Protein AF-A0A0F9BLK0-F1 (afdb_monomer_lite)

pLDDT: mean 83.19, std 16.99, range [35.56, 98.44]

Structure (mmCIF, N/CA/C/O backbone):
data_AF-A0A0F9BLK0-F1
#
_entry.id   AF-A0A0F9BLK0-F1
#
loop_
_atom_site.group_PDB
_atom_site.id
_atom_site.type_symbol
_atom_site.label_atom_id
_atom_site.label_alt_id
_atom_site.label_comp_id
_atom_site.label_asym_id
_atom_site.label_entity_id
_atom_site.label_seq_id
_atom_site.pdbx_PDB_ins_code
_atom_site.Cartn_x
_atom_site.Cartn_y
_atom_site.Cartn_z
_atom_site.occupancy
_atom_site.B_iso_or_equiv
_atom_site.auth_seq_id
_atom_site.auth_comp_id
_atom_site.auth_asym_id
_atom_site.auth_atom_id
_atom_site.pdbx_PDB_model_num
ATOM 1 N N . MET A 1 1 ? -1.596 -13.598 -4.065 1.00 55.34 1 MET A N 1
ATOM 2 C CA . MET A 1 1 ? -0.612 -12.991 -4.980 1.00 55.34 1 MET A CA 1
ATOM 3 C C . MET A 1 1 ? -0.616 -11.516 -4.685 1.00 55.34 1 MET A C 1
ATOM 5 O O . MET A 1 1 ? -1.694 -10.931 -4.681 1.00 55.34 1 MET A O 1
ATOM 9 N N . THR A 1 2 ? 0.545 -10.982 -4.338 1.00 74.50 2 THR A N 1
ATOM 10 C CA . THR A 1 2 ? 0.705 -9.577 -3.972 1.00 74.50 2 THR A CA 1
ATOM 11 C C . THR A 1 2 ? 1.126 -8.806 -5.216 1.00 74.50 2 THR A C 1
ATOM 13 O O . THR A 1 2 ? 1.831 -9.336 -6.077 1.00 74.50 2 THR A O 1
ATOM 16 N N . GLU A 1 3 ? 0.651 -7.573 -5.343 1.00 79.81 3 GLU A N 1
ATOM 17 C CA . GLU A 1 3 ? 0.999 -6.703 -6.461 1.00 79.81 3 GLU A CA 1
ATOM 18 C C . GLU A 1 3 ? 2.087 -5.717 -6.039 1.00 79.81 3 GLU A C 1
ATOM 20 O O . GLU A 1 3 ? 2.038 -5.152 -4.947 1.00 79.81 3 GLU A O 1
ATOM 25 N N . LEU A 1 4 ? 3.065 -5.505 -6.918 1.00 79.94 4 LEU A N 1
ATOM 26 C CA . LEU A 1 4 ? 4.102 -4.490 -6.774 1.00 79.94 4 LEU A CA 1
ATOM 27 C C . LEU A 1 4 ? 3.945 -3.460 -7.893 1.00 79.94 4 LEU A C 1
ATOM 29 O O . LEU A 1 4 ? 4.066 -3.792 -9.073 1.00 79.94 4 LEU A O 1
ATOM 33 N N . THR A 1 5 ? 3.717 -2.200 -7.529 1.00 84.81 5 THR A N 1
ATOM 34 C CA . THR A 1 5 ? 3.739 -1.096 -8.495 1.00 84.81 5 THR A CA 1
ATOM 35 C C . THR A 1 5 ? 5.172 -0.616 -8.673 1.00 84.81 5 THR A C 1
ATOM 37 O O . THR A 1 5 ? 5.773 -0.079 -7.747 1.00 84.81 5 THR A O 1
ATOM 40 N N . VAL A 1 6 ? 5.720 -0.789 -9.873 1.00 84.56 6 VAL A N 1
ATOM 41 C CA . VAL A 1 6 ? 7.022 -0.237 -10.249 1.00 84.56 6 VAL A CA 1
ATOM 42 C C . VAL A 1 6 ? 6.785 1.105 -10.916 1.00 84.56 6 VAL A C 1
ATOM 44 O O . VAL A 1 6 ? 6.159 1.167 -11.974 1.00 84.56 6 VAL A O 1
ATOM 47 N N . MET A 1 7 ? 7.266 2.171 -10.281 1.00 82.25 7 MET A N 1
ATOM 48 C CA . MET A 1 7 ? 7.037 3.549 -10.697 1.00 82.25 7 MET A CA 1
ATOM 49 C C . MET A 1 7 ? 8.360 4.255 -10.996 1.00 82.25 7 MET A C 1
ATOM 51 O O . MET A 1 7 ? 9.315 4.165 -10.226 1.00 82.25 7 MET A O 1
ATOM 55 N N . ALA A 1 8 ? 8.385 4.995 -12.098 1.00 81.69 8 ALA A N 1
ATOM 56 C CA . ALA A 1 8 ? 9.479 5.852 -12.516 1.00 81.69 8 ALA A CA 1
ATOM 57 C C . ALA A 1 8 ? 8.976 7.291 -12.618 1.00 81.69 8 ALA A C 1
ATOM 59 O O . ALA A 1 8 ? 8.023 7.565 -13.346 1.00 81.69 8 ALA A O 1
ATOM 60 N N . ARG A 1 9 ? 9.601 8.211 -11.883 1.00 80.81 9 ARG A N 1
ATOM 61 C CA . ARG A 1 9 ? 9.299 9.640 -11.979 1.00 80.81 9 ARG A CA 1
ATOM 62 C C . ARG A 1 9 ? 10.324 10.322 -12.867 1.00 80.81 9 ARG A C 1
ATOM 64 O O . ARG A 1 9 ? 11.524 10.189 -12.632 1.00 80.81 9 ARG A O 1
ATOM 71 N N . PHE A 1 10 ? 9.836 11.081 -13.836 1.00 77.25 10 PHE A N 1
ATOM 72 C CA . PHE A 1 10 ? 10.661 11.893 -14.715 1.00 77.25 10 PHE A CA 1
ATOM 73 C C . PHE A 1 10 ? 10.346 13.361 -14.464 1.00 77.25 10 PHE A C 1
ATOM 75 O O . PHE A 1 10 ? 9.196 13.742 -14.240 1.00 77.25 10 PHE A O 1
ATOM 82 N N . THR A 1 11 ? 11.382 14.188 -14.463 1.00 73.69 11 THR A N 1
ATOM 83 C CA . THR A 1 11 ? 11.246 15.636 -14.325 1.00 73.69 11 THR A CA 1
ATOM 84 C C . THR A 1 11 ? 11.946 16.309 -15.482 1.00 73.69 11 THR A C 1
ATOM 86 O O . THR A 1 11 ? 13.074 15.942 -15.819 1.00 73.69 11 THR A O 1
ATOM 89 N N . GLU A 1 12 ? 11.300 17.310 -16.057 1.00 69.81 12 GLU A N 1
ATOM 90 C CA . GLU A 1 12 ? 11.956 18.220 -16.972 1.00 69.81 12 GLU A CA 1
ATOM 91 C C . GLU A 1 12 ? 12.877 19.143 -16.183 1.00 69.81 12 GLU A C 1
ATOM 93 O O . GLU A 1 12 ? 12.643 19.501 -15.023 1.00 69.81 12 GLU A O 1
ATOM 98 N N . SER A 1 13 ? 13.935 19.575 -16.845 1.00 60.44 13 SER A N 1
ATOM 99 C CA . SER A 1 13 ? 14.661 20.747 -16.404 1.00 60.44 13 SER A CA 1
ATOM 100 C C . SER A 1 13 ? 14.515 21.798 -17.482 1.00 60.44 13 SER A C 1
ATOM 102 O O . SER A 1 13 ? 15.236 21.815 -18.480 1.00 60.44 13 SER A O 1
ATOM 104 N N . GLY A 1 14 ? 13.508 22.642 -17.310 1.00 51.16 14 GLY A N 1
ATOM 105 C CA . GLY A 1 14 ? 13.201 23.726 -18.225 1.00 51.16 14 GLY A CA 1
ATOM 106 C C . GLY A 1 14 ? 12.933 25.021 -17.467 1.00 51.16 14 GLY A C 1
ATOM 107 O O . GLY A 1 14 ? 12.234 25.007 -16.462 1.00 51.16 14 GLY A O 1
ATOM 108 N N . VAL A 1 15 ? 13.521 26.111 -17.983 1.00 48.31 15 VAL A N 1
ATOM 109 C CA . VAL A 1 15 ? 13.301 27.583 -17.883 1.00 48.31 15 VAL A CA 1
ATOM 110 C C . VAL A 1 15 ? 12.675 28.209 -16.616 1.00 48.31 15 VAL A C 1
ATOM 112 O O . VAL A 1 15 ? 13.072 29.315 -16.251 1.00 48.31 15 VAL A O 1
ATOM 115 N N . LEU A 1 16 ? 11.727 27.563 -15.939 1.00 42.56 16 LEU A N 1
ATOM 116 C CA . LEU A 1 16 ? 11.041 28.048 -14.733 1.00 42.56 16 LEU A CA 1
ATOM 117 C C . LEU A 1 16 ? 11.637 27.505 -13.418 1.00 42.56 16 LEU A C 1
ATOM 119 O O . LEU A 1 16 ? 11.360 28.067 -12.359 1.00 42.56 16 LEU A O 1
ATOM 123 N N . GLY A 1 17 ? 12.500 26.484 -13.477 1.00 48.94 17 GLY A N 1
ATOM 124 C CA . GLY A 1 17 ? 13.253 25.949 -12.335 1.00 48.94 17 GLY A CA 1
ATOM 125 C C . GLY A 1 17 ? 13.473 24.430 -12.428 1.00 48.94 17 GLY A C 1
ATOM 126 O O . GLY A 1 17 ? 12.791 23.761 -13.199 1.00 48.94 17 GLY A O 1
ATOM 127 N N . PRO A 1 18 ? 14.433 23.859 -11.681 1.00 56.50 18 PRO A N 1
ATOM 128 C CA . PRO A 1 18 ? 14.635 22.411 -11.644 1.00 56.50 18 PRO A CA 1
ATOM 129 C C . PRO A 1 18 ? 13.472 21.702 -10.925 1.00 56.50 18 PRO A C 1
ATOM 131 O O . PRO A 1 18 ? 13.134 22.080 -9.803 1.00 56.50 18 PRO A O 1
ATOM 134 N N . GLY A 1 19 ? 12.925 20.632 -11.522 1.00 63.25 19 GLY A N 1
ATOM 135 C CA . GLY A 1 19 ? 12.061 19.666 -10.822 1.00 63.25 19 GLY A CA 1
ATOM 136 C C . GLY A 1 19 ? 10.589 19.599 -11.243 1.00 63.25 19 GLY A C 1
ATOM 137 O O . GLY A 1 19 ? 9.812 18.933 -10.553 1.00 63.25 19 GLY A O 1
ATOM 138 N N . GLU A 1 20 ? 10.196 20.240 -12.345 1.00 75.00 20 GLU A N 1
ATOM 139 C CA . GLU A 1 20 ? 8.832 20.111 -12.872 1.00 75.00 20 GLU A CA 1
ATOM 140 C C . GLU A 1 20 ? 8.582 18.700 -13.436 1.00 75.00 20 GLU A C 1
ATOM 142 O O . GLU A 1 20 ? 9.484 18.122 -14.046 1.00 75.00 20 GLU A O 1
ATOM 147 N N . PRO A 1 21 ? 7.391 18.106 -13.239 1.00 79.06 21 PRO A N 1
ATOM 148 C CA . PRO A 1 21 ? 7.048 16.800 -13.801 1.00 79.06 21 PRO A CA 1
ATOM 149 C C . PRO A 1 21 ? 7.184 16.743 -15.330 1.00 79.06 21 PRO A C 1
ATOM 151 O O . PRO A 1 21 ? 6.622 17.586 -16.023 1.00 79.06 21 PRO A O 1
ATOM 154 N N . ALA A 1 22 ? 7.866 15.722 -15.857 1.00 79.50 22 ALA A N 1
ATOM 155 C CA . ALA A 1 22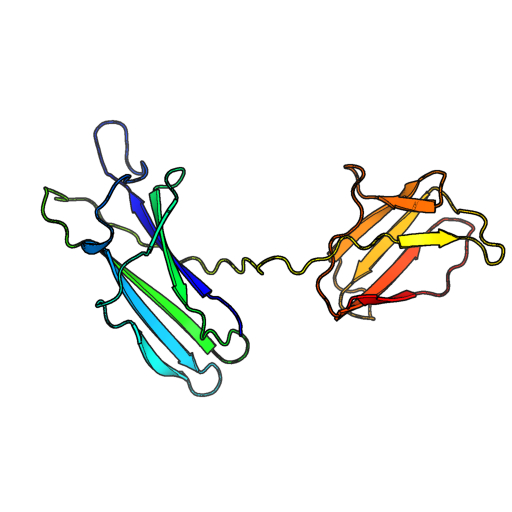 ? 7.888 15.439 -17.292 1.00 79.50 22 ALA A CA 1
ATOM 156 C C . ALA A 1 22 ? 6.630 14.651 -17.673 1.00 79.50 22 ALA A C 1
ATOM 158 O O . ALA A 1 22 ? 6.463 13.494 -17.266 1.00 79.50 22 ALA A O 1
ATOM 159 N N . LEU A 1 23 ? 5.733 15.287 -18.422 1.00 84.44 23 LEU A N 1
ATOM 160 C CA . LEU A 1 23 ? 4.416 14.741 -18.756 1.00 84.44 23 LEU A CA 1
ATOM 161 C C . LEU A 1 23 ? 4.342 14.308 -20.220 1.00 84.44 23 LEU A C 1
ATOM 163 O O . LEU A 1 23 ? 5.004 14.886 -21.079 1.00 84.44 23 LEU A O 1
ATOM 167 N N . GLY A 1 24 ? 3.494 13.325 -20.514 1.00 85.94 24 GLY A N 1
ATOM 168 C CA . GLY A 1 24 ? 3.225 12.884 -21.883 1.00 85.94 24 GLY A CA 1
ATOM 169 C C . GLY A 1 24 ? 4.400 12.200 -22.590 1.00 85.94 24 GLY A C 1
ATOM 170 O O . GLY A 1 24 ? 4.422 12.168 -23.821 1.00 85.94 24 GLY A O 1
ATOM 171 N N . LEU A 1 25 ? 5.362 11.647 -21.845 1.00 85.25 25 LEU A N 1
ATOM 172 C CA . LEU A 1 25 ? 6.420 10.814 -22.414 1.00 85.25 25 LEU A CA 1
ATOM 173 C C . LEU A 1 25 ? 5.806 9.561 -23.050 1.00 85.25 25 LEU A C 1
ATOM 175 O O . LEU A 1 25 ? 4.871 8.957 -22.513 1.00 85.25 25 LEU A O 1
ATOM 179 N N . ALA A 1 26 ? 6.347 9.138 -24.192 1.00 90.31 26 ALA A N 1
ATOM 180 C CA . ALA A 1 26 ? 5.906 7.903 -24.817 1.00 90.31 26 ALA A CA 1
ATOM 181 C C . ALA A 1 26 ? 6.259 6.714 -23.912 1.00 90.31 26 ALA A C 1
ATOM 183 O O . ALA A 1 26 ? 7.418 6.500 -23.570 1.00 90.31 26 ALA A O 1
ATOM 184 N N . LEU A 1 27 ? 5.257 5.909 -23.541 1.00 92.06 27 LEU A N 1
ATOM 185 C CA . LEU A 1 27 ? 5.475 4.769 -22.644 1.00 92.06 27 LEU A CA 1
ATOM 186 C C . LEU A 1 27 ? 6.506 3.786 -23.214 1.00 92.06 27 LEU A C 1
ATOM 188 O O . LEU A 1 27 ? 7.323 3.264 -22.468 1.00 92.06 27 LEU A O 1
ATOM 192 N N . ALA A 1 28 ? 6.486 3.573 -24.534 1.00 92.44 28 ALA A N 1
ATOM 193 C CA . ALA A 1 28 ? 7.409 2.684 -25.243 1.00 92.44 28 ALA A CA 1
ATOM 194 C C . ALA A 1 28 ? 8.874 3.150 -25.211 1.00 92.44 28 ALA A C 1
ATOM 196 O O . ALA A 1 28 ? 9.760 2.350 -25.484 1.00 92.44 28 ALA A O 1
ATOM 197 N N . ASP A 1 29 ? 9.114 4.414 -24.866 1.00 89.62 29 ASP A N 1
ATOM 198 C CA . ASP A 1 29 ? 10.452 4.981 -24.733 1.00 89.62 29 ASP A CA 1
ATOM 199 C C . ASP A 1 29 ? 10.974 4.877 -23.292 1.00 89.62 29 ASP A C 1
ATOM 201 O O . ASP A 1 29 ? 12.081 5.326 -23.008 1.00 89.62 29 ASP A O 1
ATOM 205 N N . ILE A 1 30 ? 10.187 4.329 -22.359 1.00 87.12 30 ILE A N 1
ATOM 206 C CA . ILE A 1 30 ? 10.594 4.108 -20.971 1.00 87.12 30 ILE A CA 1
ATOM 207 C C . ILE A 1 30 ? 10.831 2.616 -20.761 1.00 87.12 30 ILE A C 1
ATOM 209 O O . ILE A 1 30 ? 9.882 1.834 -20.728 1.00 87.12 30 ILE A O 1
ATOM 213 N N . ASP A 1 31 ? 12.077 2.237 -20.531 1.00 89.50 31 ASP A N 1
ATOM 214 C CA . ASP A 1 31 ? 12.477 0.877 -20.192 1.00 89.50 31 ASP A CA 1
ATOM 215 C C . ASP A 1 31 ? 12.507 0.697 -18.672 1.00 89.50 31 ASP A C 1
ATOM 217 O O . ASP A 1 31 ? 12.997 1.559 -17.935 1.00 89.50 31 ASP A O 1
ATOM 221 N N . LEU A 1 32 ? 11.990 -0.433 -18.191 1.00 87.94 32 LEU A N 1
ATOM 222 C CA . LEU A 1 32 ? 11.936 -0.806 -16.780 1.00 87.94 32 LEU A CA 1
ATOM 223 C C . LEU A 1 32 ? 12.740 -2.085 -16.525 1.00 87.94 32 LEU A C 1
ATOM 225 O O . LEU A 1 32 ? 12.561 -3.107 -17.195 1.00 87.94 32 LEU A O 1
ATOM 229 N N . TRP A 1 33 ? 13.553 -2.053 -15.473 1.00 89.44 33 TRP A N 1
ATOM 230 C CA . TRP A 1 33 ? 14.210 -3.221 -14.895 1.00 89.44 33 TRP A CA 1
ATOM 231 C C . TRP A 1 33 ? 13.617 -3.524 -13.530 1.00 89.44 33 TRP A C 1
ATOM 233 O O . TRP A 1 33 ? 13.234 -2.621 -12.784 1.00 89.44 33 TRP A O 1
ATOM 243 N N . LEU A 1 34 ? 13.580 -4.807 -13.196 1.00 90.38 34 LEU A N 1
ATOM 244 C CA . LEU A 1 34 ? 13.138 -5.299 -11.902 1.00 90.38 34 LEU A CA 1
ATOM 245 C C . LEU A 1 34 ? 13.955 -6.540 -11.564 1.00 90.38 34 LEU A C 1
ATOM 247 O O . LEU A 1 34 ? 13.925 -7.523 -12.302 1.00 90.38 34 LEU A O 1
ATOM 251 N N . THR A 1 35 ? 14.646 -6.502 -10.436 1.00 90.31 35 THR A N 1
ATOM 252 C CA . THR A 1 35 ? 15.387 -7.625 -9.868 1.00 90.31 35 THR A CA 1
ATOM 253 C C . THR A 1 35 ? 14.775 -7.960 -8.521 1.00 90.31 35 THR A C 1
ATOM 255 O O . THR A 1 35 ? 14.573 -7.076 -7.688 1.00 90.31 35 THR A O 1
ATOM 258 N N . GLN A 1 36 ? 14.491 -9.238 -8.302 1.00 92.69 36 GLN A N 1
ATOM 259 C CA . GLN A 1 36 ? 14.188 -9.746 -6.970 1.00 92.69 36 GLN A CA 1
ATOM 260 C C . GLN A 1 36 ? 15.468 -10.272 -6.324 1.00 92.69 36 GLN A C 1
ATOM 262 O O . GLN A 1 36 ? 16.283 -10.913 -6.988 1.00 92.69 36 GLN A O 1
ATOM 267 N N . GLN A 1 37 ? 15.629 -10.019 -5.033 1.00 90.94 37 GLN A N 1
ATOM 268 C CA . GLN A 1 37 ? 16.729 -10.511 -4.219 1.00 90.94 37 GLN A CA 1
ATOM 269 C C . GLN A 1 37 ? 16.163 -11.254 -3.011 1.00 90.94 37 GLN A C 1
ATOM 271 O O . GLN A 1 37 ? 15.393 -10.694 -2.230 1.00 90.94 37 GLN A O 1
ATOM 276 N N . ASP A 1 38 ? 16.535 -12.519 -2.867 1.00 90.75 38 ASP A N 1
ATOM 277 C CA . ASP A 1 38 ? 16.133 -13.370 -1.749 1.00 90.75 38 ASP A CA 1
ATOM 278 C C . ASP A 1 38 ? 16.715 -12.832 -0.435 1.00 90.75 38 ASP A C 1
ATOM 280 O O . ASP A 1 38 ? 17.929 -12.641 -0.322 1.00 90.75 38 ASP A O 1
ATOM 284 N N . ARG A 1 39 ? 15.875 -12.586 0.577 1.00 85.75 39 ARG A N 1
ATOM 285 C CA . ARG A 1 39 ? 16.329 -11.989 1.848 1.00 85.75 39 ARG A CA 1
ATOM 286 C C . ARG A 1 39 ? 17.226 -12.912 2.666 1.00 85.75 39 ARG A C 1
ATOM 288 O O . ARG A 1 39 ? 18.009 -12.429 3.480 1.00 85.75 39 ARG A O 1
ATOM 295 N N . SER A 1 40 ? 17.097 -14.224 2.484 1.00 88.31 40 SER A N 1
ATOM 296 C CA . SER A 1 40 ? 17.824 -15.219 3.274 1.00 88.31 40 SER A CA 1
ATOM 297 C C . SER A 1 40 ? 19.198 -15.536 2.683 1.00 88.31 40 SER A C 1
ATOM 299 O O . SER A 1 40 ? 20.180 -15.670 3.411 1.00 88.31 40 SER A O 1
ATOM 301 N N . SER A 1 41 ? 19.272 -15.632 1.358 1.00 92.69 41 SER A N 1
ATOM 302 C CA . SER A 1 41 ? 20.452 -16.082 0.620 1.00 92.69 41 SER A CA 1
ATOM 303 C C . SER A 1 41 ? 21.162 -14.961 -0.134 1.00 92.69 41 SER A C 1
ATOM 305 O O . SER A 1 41 ? 22.318 -15.131 -0.517 1.00 92.69 41 SER A O 1
ATOM 307 N N . GLY A 1 42 ? 20.493 -13.827 -0.362 1.00 89.25 42 GLY A N 1
ATOM 308 C CA . GLY A 1 42 ? 20.982 -12.745 -1.214 1.00 89.25 42 GLY A CA 1
ATOM 309 C C . GLY A 1 42 ? 20.981 -13.091 -2.706 1.00 89.25 42 GLY A C 1
ATOM 310 O O . GLY A 1 42 ? 21.527 -12.327 -3.496 1.00 89.25 42 GLY A O 1
ATOM 311 N N . ALA A 1 43 ? 20.414 -14.235 -3.104 1.00 93.44 43 ALA A N 1
ATOM 312 C CA . ALA A 1 43 ? 20.362 -14.651 -4.500 1.00 93.44 43 ALA A CA 1
ATOM 313 C C . ALA A 1 43 ? 19.472 -13.709 -5.322 1.00 93.44 43 ALA A C 1
ATOM 315 O O . ALA A 1 43 ? 18.372 -13.358 -4.897 1.00 93.44 43 ALA A O 1
ATOM 316 N N . GLU A 1 44 ? 19.937 -13.335 -6.512 1.00 94.94 44 GLU A N 1
ATOM 317 C CA . GLU A 1 44 ? 19.252 -12.383 -7.385 1.00 94.94 44 GLU A CA 1
ATOM 318 C C . GLU A 1 44 ? 18.631 -13.080 -8.596 1.00 94.94 44 GLU A C 1
ATOM 320 O O . GLU A 1 44 ? 19.237 -13.961 -9.212 1.00 94.94 44 GLU A O 1
ATOM 325 N N . VAL A 1 45 ? 17.422 -12.656 -8.962 1.00 96.25 45 VAL A N 1
ATOM 326 C CA . VAL A 1 45 ? 16.734 -13.083 -10.183 1.00 96.25 45 VAL A CA 1
ATOM 327 C C . VAL A 1 45 ? 16.220 -11.851 -10.916 1.00 96.25 45 VAL A C 1
ATOM 329 O O . VAL A 1 45 ? 15.505 -11.022 -10.352 1.00 96.25 45 VAL A O 1
ATOM 332 N N . ILE A 1 46 ? 16.574 -11.745 -12.195 1.00 94.62 46 ILE A N 1
ATOM 333 C CA . ILE A 1 46 ? 16.085 -10.690 -13.082 1.00 94.62 46 ILE A CA 1
ATOM 334 C C . ILE A 1 46 ? 14.651 -11.037 -13.484 1.00 94.62 46 ILE A C 1
ATOM 336 O O . ILE A 1 46 ? 14.407 -12.072 -14.102 1.00 94.62 46 ILE A O 1
ATOM 340 N N . ILE A 1 47 ? 13.713 -10.165 -13.124 1.00 95.31 47 ILE A N 1
ATOM 341 C CA . ILE A 1 47 ? 12.302 -10.255 -13.504 1.00 95.31 47 ILE A CA 1
ATOM 342 C C . ILE A 1 47 ? 12.064 -9.470 -14.791 1.00 95.31 47 ILE A C 1
ATOM 344 O O . ILE A 1 47 ? 11.482 -10.007 -15.732 1.00 95.31 47 ILE A O 1
ATOM 348 N N . TRP A 1 48 ? 12.541 -8.224 -14.850 1.00 94.25 48 TRP A N 1
ATOM 349 C CA . TRP A 1 48 ? 12.509 -7.387 -16.051 1.00 94.25 48 TRP A CA 1
ATOM 350 C C . TRP A 1 48 ? 13.914 -6.903 -16.399 1.00 94.25 48 TRP A C 1
ATOM 352 O O . TRP A 1 48 ? 14.662 -6.463 -15.526 1.00 94.25 48 TRP A O 1
ATOM 362 N N . ASP A 1 49 ? 14.248 -6.971 -17.683 1.00 91.56 49 ASP A N 1
ATOM 363 C CA . ASP A 1 49 ? 15.585 -6.749 -18.239 1.00 91.56 49 ASP A CA 1
ATOM 364 C C . ASP A 1 49 ? 15.677 -5.489 -19.117 1.00 91.56 49 ASP A C 1
ATOM 366 O O . ASP A 1 49 ? 16.622 -5.345 -19.893 1.00 91.56 49 ASP A O 1
ATOM 370 N N . GLY A 1 50 ? 14.718 -4.568 -18.980 1.00 85.69 50 GLY A N 1
ATOM 371 C CA . GLY A 1 50 ? 14.616 -3.362 -19.802 1.00 85.69 50 GLY A CA 1
ATOM 372 C C . GLY A 1 50 ? 13.670 -3.511 -20.988 1.00 85.69 50 GLY A C 1
ATOM 373 O O . GLY A 1 50 ? 13.319 -2.521 -21.600 1.00 85.69 50 GLY A O 1
ATOM 374 N N . THR A 1 51 ? 13.170 -4.712 -21.287 1.00 90.50 51 THR A N 1
ATOM 375 C CA . THR A 1 51 ? 12.167 -4.896 -22.356 1.00 90.50 51 THR A CA 1
ATOM 376 C C . THR A 1 51 ? 10.752 -4.467 -21.955 1.00 90.50 51 THR A C 1
ATOM 378 O O . THR A 1 51 ? 9.839 -4.446 -22.781 1.00 90.50 51 THR A O 1
ATOM 381 N N . GLN A 1 52 ? 10.552 -4.139 -20.677 1.00 94.31 52 GLN A N 1
ATOM 382 C CA . GLN A 1 52 ? 9.247 -3.826 -20.113 1.00 94.31 52 GLN A CA 1
ATOM 383 C C . GLN A 1 52 ? 9.031 -2.326 -20.056 1.00 94.31 52 GLN A C 1
ATOM 385 O O . GLN A 1 52 ? 9.807 -1.611 -19.441 1.00 94.31 52 GLN A O 1
ATOM 390 N N . ASN A 1 53 ? 7.900 -1.884 -20.594 1.00 93.62 53 ASN A N 1
ATOM 391 C CA . ASN A 1 53 ? 7.498 -0.485 -20.552 1.00 93.62 53 ASN A CA 1
ATOM 392 C C . ASN A 1 53 ? 6.378 -0.230 -19.527 1.00 93.62 53 ASN A C 1
ATOM 394 O O . ASN A 1 53 ? 5.616 -1.163 -19.223 1.00 93.62 53 ASN A O 1
ATOM 398 N N . PRO A 1 54 ? 6.236 1.005 -19.008 1.00 92.81 54 PRO A N 1
ATOM 399 C CA . PRO A 1 54 ? 5.057 1.440 -18.272 1.00 92.81 54 PRO A CA 1
ATOM 400 C C . PRO A 1 54 ? 3.758 1.179 -19.035 1.00 92.81 54 PRO A C 1
ATOM 402 O O . PRO A 1 54 ? 3.714 1.185 -20.263 1.00 92.81 54 PRO A O 1
ATOM 405 N N . THR A 1 55 ? 2.672 0.991 -18.293 1.00 96.19 55 THR A N 1
ATOM 406 C CA . THR A 1 55 ? 1.322 0.827 -18.852 1.00 96.19 55 THR A CA 1
ATOM 407 C C . THR A 1 55 ? 0.462 2.074 -18.689 1.00 96.19 55 THR A C 1
ATOM 409 O O . THR A 1 55 ? -0.589 2.170 -19.318 1.00 96.19 55 THR A O 1
ATOM 412 N N . ALA A 1 56 ? 0.878 3.011 -17.834 1.00 93.44 56 ALA A N 1
ATOM 413 C CA . ALA A 1 56 ? 0.142 4.234 -17.551 1.00 93.44 56 ALA A CA 1
ATOM 414 C C . ALA A 1 56 ? 1.060 5.361 -17.057 1.00 93.44 56 ALA A C 1
ATOM 416 O O . ALA A 1 56 ? 2.148 5.114 -16.530 1.00 93.44 56 ALA A O 1
ATOM 417 N N . GLU A 1 57 ? 0.558 6.588 -17.193 1.00 90.44 57 GLU A N 1
ATOM 418 C CA . GLU A 1 57 ? 1.109 7.816 -16.625 1.00 90.44 57 GLU A CA 1
ATOM 419 C C . GLU A 1 57 ? 0.185 8.331 -15.508 1.00 90.44 57 GLU A C 1
ATOM 421 O O . GLU A 1 57 ? -1.041 8.346 -15.637 1.00 90.44 57 GLU A O 1
ATOM 426 N N . LEU A 1 58 ? 0.789 8.789 -14.418 1.00 87.06 58 LEU A N 1
ATOM 427 C CA . LEU A 1 58 ? 0.184 9.536 -13.330 1.00 87.06 58 LEU A CA 1
ATOM 428 C C . LEU A 1 58 ? 0.606 11.011 -13.468 1.00 87.06 58 LEU A C 1
ATOM 430 O O . LEU A 1 58 ? 1.635 11.465 -12.956 1.00 87.06 58 LEU A O 1
ATOM 434 N N . SER A 1 59 ? -0.206 11.750 -14.218 1.00 81.25 59 SER A N 1
ATOM 435 C CA . SER A 1 59 ? 0.137 13.065 -14.770 1.00 81.25 59 SER A CA 1
ATOM 436 C C . SER A 1 59 ? 0.236 14.203 -13.749 1.00 81.25 59 SER A C 1
ATOM 438 O O . SER A 1 59 ? 0.832 15.233 -14.037 1.00 81.25 59 SER A O 1
ATOM 440 N N . ASN A 1 60 ? -0.294 14.053 -12.532 1.00 79.31 60 ASN A N 1
ATOM 441 C CA . ASN A 1 60 ? -0.146 15.072 -11.482 1.00 79.31 60 ASN A CA 1
ATOM 442 C C . ASN A 1 60 ? 1.266 15.109 -10.869 1.00 79.31 60 ASN A C 1
ATOM 444 O O . ASN A 1 60 ? 1.604 16.079 -10.193 1.00 79.31 60 ASN A O 1
ATOM 448 N N . VAL A 1 61 ? 2.073 14.061 -11.067 1.00 76.44 61 VAL A N 1
ATOM 449 C CA . VAL A 1 61 ? 3.428 13.946 -10.497 1.00 76.44 61 VAL A CA 1
ATOM 450 C C . VAL A 1 61 ? 4.502 13.573 -11.525 1.00 76.44 61 VAL A C 1
ATOM 452 O O . VAL A 1 61 ? 5.680 13.526 -11.159 1.00 76.44 61 VAL A O 1
ATOM 455 N N . GLY A 1 62 ? 4.127 13.341 -12.791 1.00 79.25 62 GLY A N 1
ATOM 456 C CA . GLY A 1 62 ? 5.045 12.926 -13.866 1.00 79.25 62 GLY A CA 1
ATOM 457 C C . GLY A 1 62 ? 5.645 11.555 -13.607 1.00 79.25 62 GLY A C 1
ATOM 458 O O . GLY A 1 62 ? 6.847 11.342 -13.775 1.00 79.25 62 GLY A O 1
ATOM 459 N N . ALA A 1 63 ? 4.811 10.649 -13.103 1.00 85.00 63 ALA A N 1
ATOM 460 C CA . ALA A 1 63 ? 5.206 9.286 -12.810 1.00 85.00 63 ALA A CA 1
ATOM 461 C C . ALA A 1 63 ? 4.607 8.317 -13.823 1.00 85.00 63 ALA A C 1
ATOM 463 O O . ALA A 1 63 ? 3.473 8.474 -14.251 1.00 85.00 63 ALA A O 1
ATOM 464 N N . TYR A 1 64 ? 5.356 7.285 -14.168 1.00 88.00 64 TYR A N 1
ATOM 465 C CA . TYR A 1 64 ? 4.981 6.267 -15.136 1.00 88.00 64 TYR A CA 1
ATOM 466 C C . TYR A 1 64 ? 5.162 4.923 -14.466 1.00 88.00 64 TYR A C 1
ATOM 468 O O . TYR A 1 64 ? 6.170 4.707 -13.791 1.00 88.00 64 TYR A O 1
ATOM 476 N N . PHE A 1 65 ? 4.184 4.033 -14.589 1.00 87.81 65 PHE A N 1
ATOM 477 C CA . PHE A 1 65 ? 4.200 2.812 -13.796 1.00 87.81 65 PHE A CA 1
ATOM 478 C C . PHE A 1 65 ? 3.711 1.575 -14.537 1.00 87.81 65 PHE A C 1
ATOM 480 O O . PHE A 1 65 ? 2.970 1.645 -15.522 1.00 87.81 65 PHE A O 1
ATOM 487 N N . ARG A 1 66 ? 4.135 0.425 -14.013 1.00 91.69 66 ARG A N 1
ATOM 488 C CA . ARG A 1 66 ? 3.682 -0.914 -14.389 1.00 91.69 66 ARG A CA 1
ATOM 489 C C . ARG A 1 66 ? 3.478 -1.753 -13.131 1.00 91.69 66 ARG A C 1
ATOM 491 O O . ARG A 1 66 ? 4.269 -1.669 -12.195 1.00 91.69 66 ARG A O 1
ATOM 498 N N . ILE A 1 67 ? 2.447 -2.591 -13.134 1.00 88.62 67 ILE A N 1
ATOM 499 C CA . ILE A 1 67 ? 2.170 -3.527 -12.040 1.00 88.62 67 ILE A CA 1
ATOM 500 C C . ILE A 1 67 ? 2.853 -4.873 -12.321 1.00 88.62 67 ILE A C 1
ATOM 502 O O . ILE A 1 67 ? 2.703 -5.446 -13.404 1.00 88.62 67 ILE A O 1
ATOM 506 N N . TYR A 1 68 ? 3.586 -5.386 -11.334 1.00 87.62 68 TYR A N 1
ATOM 507 C CA . TYR A 1 68 ? 4.088 -6.754 -11.275 1.00 87.62 68 TYR A CA 1
ATOM 508 C C . TYR A 1 68 ? 3.203 -7.588 -10.338 1.00 87.62 68 TYR A C 1
ATOM 510 O O . TYR A 1 68 ? 3.134 -7.321 -9.142 1.00 87.62 68 TYR A O 1
ATOM 518 N N . THR A 1 69 ? 2.522 -8.602 -10.873 1.00 88.38 69 THR A N 1
ATOM 519 C CA . THR A 1 69 ? 1.529 -9.413 -10.136 1.00 88.38 69 THR A CA 1
ATOM 520 C C . THR A 1 69 ? 2.109 -10.663 -9.464 1.00 88.38 69 THR A C 1
ATOM 522 O O . THR A 1 69 ? 1.388 -11.393 -8.787 1.00 88.38 69 THR A O 1
ATOM 525 N N . GLY A 1 70 ? 3.402 -10.933 -9.662 1.00 86.50 70 GLY A N 1
ATOM 526 C CA . GLY A 1 70 ? 4.110 -12.086 -9.097 1.00 86.50 70 GLY A CA 1
ATOM 527 C C . GLY A 1 70 ? 4.948 -11.741 -7.869 1.00 86.50 70 GLY A C 1
ATOM 528 O O . GLY A 1 70 ? 5.951 -12.411 -7.631 1.00 86.50 70 GLY A O 1
ATOM 529 N N . ALA A 1 71 ? 4.620 -10.660 -7.157 1.00 83.56 71 ALA A N 1
ATOM 530 C CA . ALA A 1 71 ? 5.437 -10.198 -6.047 1.00 83.56 71 ALA A CA 1
ATOM 531 C C . ALA A 1 71 ? 5.230 -11.067 -4.800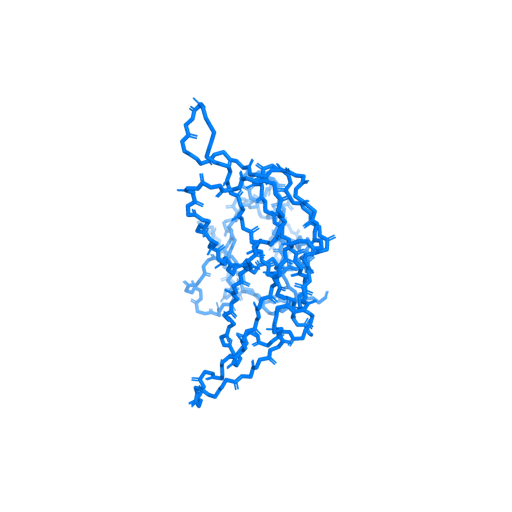 1.00 83.56 71 ALA A C 1
ATOM 533 O O . ALA A 1 71 ? 4.097 -11.368 -4.412 1.00 83.56 71 ALA A O 1
ATOM 534 N N . ASP A 1 72 ? 6.342 -11.406 -4.158 1.00 86.88 72 ASP A N 1
ATOM 535 C CA . ASP A 1 72 ? 6.410 -12.017 -2.837 1.00 86.88 72 ASP A CA 1
ATOM 536 C C . ASP A 1 72 ? 7.198 -11.079 -1.917 1.00 86.88 72 ASP A C 1
ATOM 538 O O . ASP A 1 72 ? 8.428 -11.018 -1.925 1.00 86.88 72 ASP A O 1
ATOM 542 N N . LEU A 1 73 ? 6.451 -10.269 -1.169 1.00 79.38 73 LEU A N 1
ATOM 543 C CA . LEU A 1 73 ? 7.009 -9.230 -0.304 1.00 79.38 73 LEU A CA 1
ATOM 544 C C . LEU A 1 73 ? 7.446 -9.770 1.065 1.00 79.38 73 LE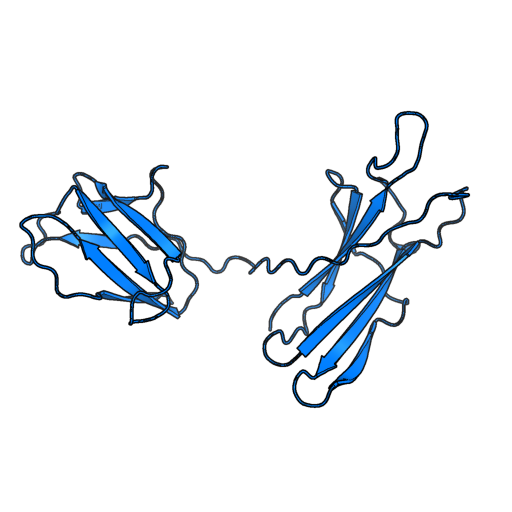U A C 1
ATOM 546 O O . LEU A 1 73 ? 8.039 -9.016 1.846 1.00 79.38 73 LEU A O 1
ATOM 550 N N . ASP A 1 74 ? 7.171 -11.040 1.360 1.00 83.50 74 ASP A N 1
ATOM 551 C CA . ASP A 1 74 ? 7.549 -11.681 2.617 1.00 83.50 74 ASP A CA 1
ATOM 552 C C . ASP A 1 74 ? 8.994 -12.191 2.530 1.00 83.50 74 ASP A C 1
ATOM 554 O O . ASP A 1 74 ? 9.800 -11.930 3.432 1.00 83.50 74 ASP A O 1
ATOM 558 N N . ASP A 1 75 ? 9.363 -12.776 1.389 1.00 85.12 75 ASP A N 1
ATOM 559 C CA . ASP A 1 75 ? 10.662 -13.434 1.215 1.00 85.12 75 ASP A CA 1
ATOM 560 C C . ASP A 1 75 ? 11.681 -12.623 0.395 1.00 85.12 75 ASP A C 1
ATOM 562 O O . ASP A 1 75 ? 12.894 -12.829 0.536 1.00 85.12 75 ASP A O 1
ATOM 566 N N . TYR A 1 76 ? 11.235 -11.647 -0.408 1.00 84.56 76 TYR A N 1
ATOM 567 C CA . TYR A 1 76 ? 12.109 -10.934 -1.348 1.00 84.56 76 TYR A CA 1
ATOM 568 C C . TYR A 1 76 ? 12.178 -9.419 -1.131 1.00 84.56 76 TYR A C 1
ATOM 570 O O . TYR A 1 76 ? 11.230 -8.740 -0.727 1.00 84.56 76 TYR A O 1
ATOM 578 N N . ASN A 1 77 ? 13.348 -8.867 -1.447 1.00 84.69 77 ASN A N 1
ATOM 579 C CA . ASN A 1 77 ? 13.530 -7.450 -1.734 1.00 84.69 77 ASN A CA 1
ATOM 580 C C . ASN A 1 77 ? 13.411 -7.235 -3.244 1.00 84.69 77 ASN A C 1
ATOM 582 O O . ASN A 1 77 ? 13.950 -8.020 -4.022 1.00 84.69 77 ASN A O 1
ATOM 586 N N . TYR A 1 78 ? 12.753 -6.156 -3.658 1.00 84.50 78 TYR A N 1
ATOM 587 C CA . TYR A 1 78 ? 12.635 -5.790 -5.068 1.00 84.50 78 TYR A CA 1
ATOM 588 C C . TYR A 1 78 ? 13.400 -4.504 -5.348 1.00 84.50 78 TYR A C 1
ATOM 590 O O . TYR A 1 78 ? 13.241 -3.505 -4.648 1.00 84.50 78 TYR A O 1
ATOM 598 N N . ILE A 1 79 ? 14.225 -4.543 -6.387 1.00 82.50 79 ILE A N 1
ATOM 599 C CA . ILE A 1 79 ? 15.044 -3.430 -6.852 1.00 82.50 79 ILE A CA 1
ATOM 600 C C . ILE A 1 79 ? 14.606 -3.145 -8.277 1.00 82.50 79 ILE A C 1
ATOM 602 O O . ILE A 1 79 ? 14.725 -4.012 -9.140 1.00 82.50 79 ILE A O 1
ATOM 606 N N . ALA A 1 80 ? 14.101 -1.944 -8.529 1.00 84.31 80 ALA A N 1
ATOM 607 C CA . ALA A 1 80 ? 13.768 -1.520 -9.878 1.00 84.31 80 ALA A CA 1
ATOM 608 C C . ALA A 1 80 ? 14.571 -0.295 -10.286 1.00 84.31 80 ALA A C 1
ATOM 610 O O . ALA A 1 80 ? 15.008 0.507 -9.457 1.00 84.31 80 ALA A O 1
ATOM 611 N N . THR A 1 81 ? 14.743 -0.161 -11.591 1.00 82.19 81 THR A N 1
ATOM 612 C CA . THR A 1 81 ? 15.295 1.025 -12.230 1.00 82.19 81 THR A CA 1
ATOM 613 C C . THR A 1 81 ? 14.510 1.298 -13.500 1.00 82.19 81 THR A C 1
ATOM 615 O O . THR A 1 81 ? 13.809 0.430 -14.024 1.00 82.19 81 THR A O 1
ATOM 618 N N . ALA A 1 82 ? 14.611 2.527 -13.984 1.00 85.19 82 ALA A N 1
ATOM 619 C CA . ALA A 1 82 ? 14.001 2.925 -15.233 1.00 85.19 82 ALA A CA 1
ATOM 620 C C . ALA A 1 82 ? 14.973 3.773 -16.041 1.00 85.19 82 ALA A C 1
ATOM 622 O O . ALA A 1 82 ? 15.831 4.461 -15.479 1.00 85.19 82 ALA A O 1
ATOM 623 N N . ARG A 1 83 ? 14.808 3.738 -17.356 1.00 83.88 83 ARG A N 1
ATOM 624 C CA . ARG A 1 83 ? 15.561 4.534 -18.318 1.00 83.88 83 ARG A CA 1
ATOM 625 C C . ARG A 1 83 ? 14.587 5.076 -19.346 1.00 83.88 83 ARG A C 1
ATOM 627 O O . ARG A 1 83 ? 13.651 4.386 -19.715 1.00 83.88 83 ARG A O 1
ATOM 634 N N . TYR A 1 84 ? 14.820 6.299 -19.793 1.00 83.81 84 TYR A N 1
ATOM 635 C CA . TYR A 1 84 ? 14.097 6.867 -20.919 1.00 83.81 84 TYR A CA 1
ATOM 636 C C . TYR A 1 84 ? 15.033 6.976 -22.125 1.00 83.81 84 TYR A C 1
ATOM 638 O O . TYR A 1 84 ? 16.125 7.531 -21.990 1.00 83.81 84 TYR A O 1
ATOM 646 N N . ASP A 1 85 ? 14.602 6.449 -23.270 1.00 79.06 85 ASP A N 1
ATOM 647 C CA . ASP A 1 85 ? 15.361 6.335 -24.523 1.00 79.06 85 ASP A CA 1
ATOM 648 C C . ASP A 1 85 ? 14.756 7.126 -25.698 1.00 79.06 85 ASP A C 1
ATOM 650 O O . ASP A 1 85 ? 15.302 7.115 -26.804 1.00 79.06 85 ASP A O 1
ATOM 654 N N . GLY A 1 86 ? 13.676 7.876 -25.461 1.00 74.69 86 GLY A N 1
ATOM 655 C CA . GLY A 1 86 ? 13.047 8.730 -26.467 1.00 74.69 86 GLY A CA 1
ATOM 656 C C . GLY A 1 86 ? 13.966 9.883 -26.880 1.00 74.69 86 GLY A C 1
ATOM 657 O O . GLY A 1 86 ? 14.324 10.746 -26.073 1.00 74.69 86 GLY A O 1
ATOM 658 N N . ILE A 1 87 ? 14.380 9.910 -28.149 1.00 64.19 87 ILE A N 1
ATOM 659 C CA . ILE A 1 87 ? 15.253 10.960 -28.692 1.00 64.19 87 ILE A CA 1
ATOM 660 C C . ILE A 1 87 ? 14.410 12.176 -29.077 1.00 64.19 87 ILE A C 1
ATOM 662 O O . ILE A 1 87 ? 13.995 12.272 -30.222 1.00 64.19 87 ILE A O 1
ATOM 666 N N . GLU A 1 88 ? 14.258 13.141 -28.170 1.00 51.97 88 GLU A N 1
ATOM 667 C CA . GLU A 1 88 ? 14.101 14.568 -28.500 1.00 51.97 88 GLU A CA 1
ATOM 668 C C . GLU A 1 88 ? 14.737 15.406 -27.371 1.00 51.97 88 GLU A C 1
ATOM 670 O O . GLU A 1 88 ? 14.089 15.798 -26.415 1.00 51.97 88 GLU A O 1
ATOM 675 N N . THR A 1 89 ? 16.052 15.647 -27.451 1.00 52.66 89 THR A N 1
ATOM 676 C CA . THR A 1 89 ? 16.809 16.612 -26.613 1.00 52.66 89 THR A CA 1
ATOM 677 C C . THR A 1 89 ? 16.502 16.614 -25.099 1.00 52.66 89 THR A C 1
ATOM 679 O O . THR A 1 89 ? 15.979 17.575 -24.548 1.00 52.66 89 THR A O 1
ATOM 682 N N . LEU A 1 90 ? 16.962 15.580 -24.389 1.00 48.66 90 LEU A N 1
ATOM 683 C CA . LEU A 1 90 ? 17.096 15.554 -22.917 1.00 48.66 90 LEU A CA 1
ATOM 684 C C . LEU A 1 90 ? 18.511 15.947 -22.453 1.00 48.66 90 LEU A C 1
ATOM 686 O O . LEU A 1 90 ? 19.050 15.417 -21.481 1.00 48.66 90 LEU A O 1
ATOM 690 N N . ASP A 1 91 ? 19.175 16.836 -23.189 1.00 46.00 91 ASP A N 1
ATOM 691 C CA . ASP A 1 91 ? 20.593 17.118 -22.973 1.00 46.00 91 ASP A CA 1
ATOM 692 C C . ASP A 1 91 ? 20.787 18.067 -21.776 1.00 46.00 91 ASP A C 1
ATOM 694 O O . ASP A 1 91 ? 20.588 19.275 -21.896 1.00 46.00 91 ASP A O 1
ATOM 698 N N . GLN A 1 92 ? 21.125 17.466 -20.623 1.00 35.56 92 GLN A N 1
ATOM 699 C CA . GLN A 1 92 ? 21.906 17.972 -19.465 1.00 35.56 92 GLN A CA 1
ATOM 700 C C . GLN A 1 92 ? 21.326 17.650 -18.079 1.00 35.56 92 GLN A C 1
ATOM 702 O O . GLN A 1 92 ? 21.918 18.018 -17.062 1.00 35.56 92 GLN A O 1
ATOM 707 N N . HIS A 1 93 ? 20.215 16.921 -17.990 1.00 37.22 93 HIS A N 1
ATOM 708 C CA . HIS A 1 93 ? 19.454 16.853 -16.744 1.00 37.22 93 HIS A CA 1
ATOM 709 C C . HIS A 1 93 ? 19.296 15.425 -16.254 1.00 37.22 93 HIS A C 1
ATOM 711 O O . HIS A 1 93 ? 18.692 14.574 -16.895 1.00 37.22 93 HIS A O 1
ATOM 717 N N . TRP A 1 94 ? 19.927 15.169 -15.113 1.00 37.22 94 TRP A N 1
ATOM 718 C CA . TRP A 1 94 ? 19.993 13.861 -14.492 1.00 37.22 94 TRP A CA 1
ATOM 719 C C . TRP A 1 94 ? 18.581 13.433 -14.107 1.00 37.22 94 TRP A C 1
ATOM 721 O O . TRP A 1 94 ? 17.942 14.057 -13.259 1.00 37.22 94 TRP A O 1
ATOM 731 N N . ILE A 1 95 ? 18.096 12.364 -14.729 1.00 42.56 95 ILE A N 1
ATOM 732 C CA . ILE A 1 95 ? 16.857 11.717 -14.322 1.00 42.56 95 ILE A CA 1
ATOM 733 C C . ILE A 1 95 ? 17.181 10.905 -13.067 1.00 42.56 95 ILE A C 1
ATOM 735 O O . ILE A 1 95 ? 17.761 9.823 -13.143 1.00 42.56 95 ILE A O 1
ATOM 739 N N . ASN A 1 96 ? 16.816 11.428 -11.898 1.00 43.50 96 ASN A N 1
ATOM 740 C CA . ASN A 1 96 ? 16.837 10.652 -10.664 1.00 43.50 96 ASN A CA 1
ATOM 741 C C . ASN A 1 96 ? 15.518 9.882 -10.553 1.00 43.50 96 ASN A C 1
ATOM 743 O O . ASN A 1 96 ? 14.541 10.376 -9.991 1.00 43.50 96 ASN A O 1
ATOM 747 N N . GLY A 1 97 ? 15.495 8.662 -11.089 1.00 38.25 97 GLY A N 1
ATOM 748 C CA . GLY A 1 97 ? 14.426 7.714 -10.806 1.00 38.25 97 GLY A CA 1
ATOM 749 C C . GLY A 1 97 ? 14.516 7.269 -9.348 1.00 38.25 97 GLY A C 1
ATOM 750 O O . GLY A 1 97 ? 15.392 6.488 -8.991 1.00 38.25 97 GLY A O 1
ATOM 751 N N . ALA A 1 98 ? 13.626 7.768 -8.493 1.00 45.59 98 ALA A N 1
ATOM 752 C CA . ALA A 1 98 ? 13.375 7.143 -7.202 1.00 45.59 98 ALA A CA 1
ATOM 753 C C . ALA A 1 98 ? 12.305 6.069 -7.409 1.00 45.59 98 ALA A C 1
ATOM 755 O O . ALA A 1 98 ? 11.150 6.394 -7.681 1.00 45.59 98 ALA A O 1
ATOM 756 N N . VAL A 1 99 ? 12.687 4.797 -7.288 1.00 45.81 99 VAL A N 1
ATOM 757 C CA . VAL A 1 99 ? 11.708 3.719 -7.141 1.00 45.81 99 VAL A CA 1
ATOM 758 C C . VAL A 1 99 ? 11.238 3.734 -5.695 1.00 45.81 99 VAL A C 1
ATOM 760 O O . VAL A 1 99 ? 11.994 3.423 -4.775 1.00 45.81 99 VAL A O 1
ATOM 763 N N . GLY A 1 100 ? 9.991 4.150 -5.499 1.00 45.59 100 GLY A N 1
ATOM 764 C CA . GLY A 1 100 ? 9.289 4.001 -4.233 1.00 45.59 100 GLY A CA 1
ATOM 765 C C . GLY A 1 100 ? 8.582 2.652 -4.182 1.00 45.59 100 GLY A C 1
ATOM 766 O O . GLY A 1 100 ? 7.912 2.268 -5.137 1.00 45.59 100 GLY A O 1
ATOM 767 N N . LEU A 1 101 ? 8.720 1.948 -3.060 1.00 39.69 101 LEU A N 1
ATOM 768 C CA . LEU A 1 101 ? 7.793 0.889 -2.678 1.00 39.69 101 LEU A CA 1
ATOM 769 C C . LEU A 1 101 ? 6.528 1.580 -2.176 1.00 39.69 101 LEU A C 1
ATOM 771 O O . LEU A 1 101 ? 6.542 2.131 -1.076 1.00 39.69 101 LEU A O 1
ATOM 775 N N . ASP A 1 102 ? 5.462 1.576 -2.971 1.00 42.75 102 ASP A N 1
ATOM 776 C CA . ASP A 1 102 ? 4.141 1.869 -2.431 1.00 42.75 102 ASP A CA 1
ATOM 777 C C . ASP A 1 102 ? 3.407 0.545 -2.259 1.00 42.75 102 ASP A C 1
ATOM 779 O O . ASP A 1 102 ? 2.988 -0.100 -3.226 1.00 42.75 102 ASP A O 1
ATOM 783 N N . ASN A 1 103 ? 3.296 0.117 -1.003 1.00 39.97 103 ASN A N 1
ATOM 784 C CA . ASN A 1 103 ? 2.279 -0.847 -0.633 1.00 39.97 103 ASN A CA 1
ATOM 785 C C . ASN A 1 103 ? 0.958 -0.098 -0.765 1.00 39.97 103 ASN A C 1
ATOM 787 O O . ASN A 1 103 ? 0.467 0.467 0.209 1.00 39.97 103 ASN A O 1
ATOM 791 N N . ILE A 1 104 ? 0.393 -0.090 -1.968 1.00 40.31 104 ILE A N 1
ATOM 792 C CA . ILE A 1 104 ? -1.032 0.135 -2.138 1.00 40.31 104 ILE A CA 1
ATOM 793 C C . ILE A 1 104 ? -1.640 -1.259 -2.007 1.00 40.31 104 ILE A C 1
ATOM 795 O O . ILE A 1 104 ? -1.763 -1.949 -3.021 1.00 40.31 104 ILE A O 1
ATOM 799 N N . PRO A 1 105 ? -1.981 -1.750 -0.796 1.00 45.25 105 PRO A N 1
ATOM 800 C CA . PRO A 1 105 ? -2.907 -2.859 -0.732 1.00 45.25 105 PRO A CA 1
ATOM 801 C C . PRO A 1 105 ? -4.128 -2.403 -1.527 1.00 45.25 105 PRO A C 1
ATOM 803 O O . PRO A 1 105 ? -4.766 -1.406 -1.177 1.00 45.25 105 PRO A O 1
ATOM 806 N N . LEU A 1 106 ? -4.410 -3.079 -2.645 1.00 44.16 106 LEU A N 1
ATOM 807 C CA . LEU A 1 106 ? -5.707 -2.983 -3.298 1.00 44.16 106 LEU A CA 1
ATOM 808 C C . LEU A 1 106 ? -6.717 -3.277 -2.199 1.00 44.16 106 LEU A C 1
ATOM 810 O O . LEU A 1 106 ? -6.799 -4.409 -1.730 1.00 44.16 106 LEU A O 1
ATOM 814 N N . GLY A 1 107 ? -7.360 -2.221 -1.700 1.00 51.12 107 GLY A N 1
ATOM 815 C CA . GLY A 1 107 ? -8.025 -2.250 -0.410 1.00 51.12 107 GLY A CA 1
ATOM 816 C C . GLY A 1 107 ? -9.149 -3.272 -0.398 1.00 51.12 107 GLY A C 1
ATOM 817 O O . GLY A 1 107 ? -10.281 -2.943 -0.737 1.00 51.12 107 GLY A O 1
ATOM 818 N N . THR A 1 108 ? -8.848 -4.480 0.072 1.00 59.25 108 THR A N 1
ATOM 819 C CA . THR A 1 108 ? -9.830 -5.419 0.614 1.00 59.25 108 THR A CA 1
ATOM 820 C C . THR A 1 108 ? -10.361 -4.931 1.955 1.00 59.25 108 THR A C 1
ATOM 822 O O . THR A 1 108 ? -11.250 -5.564 2.504 1.00 59.25 108 THR A O 1
ATOM 825 N N . ALA A 1 109 ? -9.834 -3.816 2.480 1.00 75.38 109 ALA A N 1
ATOM 826 C CA . ALA A 1 109 ? -10.280 -3.196 3.711 1.00 75.38 109 ALA A CA 1
ATOM 827 C C . ALA A 1 109 ? -11.798 -2.952 3.690 1.00 75.38 109 ALA A C 1
ATOM 829 O O . ALA A 1 109 ? -12.314 -2.062 2.993 1.00 75.38 109 ALA A O 1
ATOM 830 N N . LEU A 1 110 ? -12.511 -3.759 4.466 1.00 84.12 110 LEU A N 1
ATOM 831 C CA . LEU A 1 110 ? -13.955 -3.721 4.602 1.00 84.12 110 LEU A CA 1
ATOM 832 C C . LEU A 1 110 ? -14.329 -2.635 5.598 1.00 84.12 110 LEU A C 1
ATOM 834 O O . LEU A 1 110 ? -13.648 -2.435 6.603 1.00 84.12 110 LEU A O 1
ATOM 838 N N . ASN A 1 111 ? -15.425 -1.932 5.325 1.00 90.69 111 ASN A N 1
ATOM 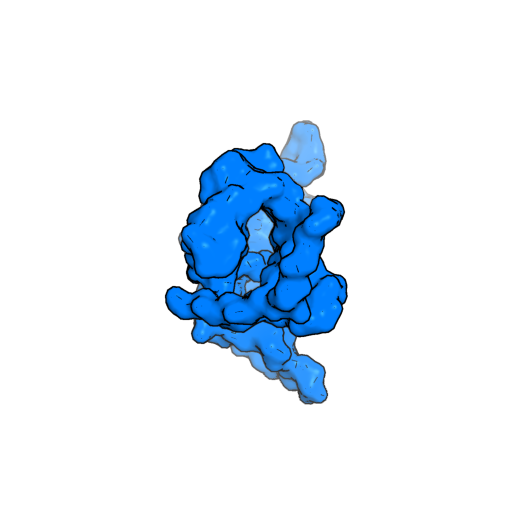839 C CA . ASN A 1 111 ? -16.035 -1.086 6.339 1.00 90.69 111 ASN A CA 1
ATOM 840 C C . ASN A 1 111 ? -16.530 -1.988 7.477 1.00 90.69 111 ASN A C 1
ATOM 842 O O . ASN A 1 111 ? -17.413 -2.814 7.244 1.00 90.69 111 ASN A O 1
ATOM 846 N N . TRP A 1 112 ? -15.963 -1.845 8.673 1.00 93.81 112 TRP A N 1
ATOM 847 C CA . TRP A 1 112 ? -16.239 -2.721 9.809 1.00 93.81 112 TRP A CA 1
ATOM 848 C C . TRP A 1 112 ? -16.978 -1.957 10.913 1.00 93.81 112 TRP A C 1
ATOM 850 O O . TRP A 1 112 ? -16.353 -1.345 11.782 1.00 93.81 112 TRP A O 1
ATOM 860 N N . PRO A 1 113 ? -18.320 -1.919 10.884 1.00 93.31 113 PRO A N 1
ATOM 861 C CA . PRO A 1 113 ? -19.081 -1.224 11.909 1.00 93.31 113 PRO A CA 1
ATOM 862 C C . PRO A 1 113 ? -18.951 -1.964 13.245 1.00 93.31 113 PRO A C 1
ATOM 864 O O . PRO A 1 113 ? -19.306 -3.133 13.354 1.00 93.31 113 PRO A O 1
ATOM 867 N N . TYR A 1 114 ? -18.470 -1.264 14.271 1.00 96.81 114 TYR A N 1
ATOM 868 C CA . TYR A 1 114 ? -18.327 -1.809 15.620 1.00 96.81 114 TYR A CA 1
ATOM 869 C C . TYR A 1 114 ? -19.193 -1.025 16.605 1.00 96.81 114 TYR A C 1
ATOM 871 O O . TYR A 1 114 ? -19.070 0.204 16.710 1.00 96.81 114 TYR A O 1
ATOM 879 N N . GLN A 1 115 ? -20.070 -1.734 17.314 1.00 97.12 115 GLN A N 1
ATOM 880 C CA . GLN A 1 115 ? -20.971 -1.166 18.312 1.00 97.12 115 GLN A CA 1
ATOM 881 C C . GLN A 1 115 ? -20.547 -1.608 19.709 1.00 97.12 115 GLN A C 1
ATOM 883 O O . GLN A 1 115 ? -20.234 -2.775 19.926 1.00 97.12 115 GLN A O 1
ATOM 888 N N . VAL A 1 116 ? -20.573 -0.684 20.667 1.00 97.62 116 VAL A N 1
ATOM 889 C CA . VAL A 1 116 ? -20.379 -1.011 22.082 1.00 97.62 116 VAL A CA 1
ATOM 890 C C . VAL A 1 116 ? -21.710 -0.894 22.809 1.00 97.62 116 VAL A C 1
ATOM 892 O O . VAL A 1 116 ? -22.288 0.194 22.892 1.00 97.62 116 VAL A O 1
ATOM 895 N N . THR A 1 117 ? -22.171 -2.016 23.351 1.00 97.50 117 THR A N 1
ATOM 896 C CA . THR A 1 117 ? -23.415 -2.132 24.112 1.00 97.50 117 THR A CA 1
ATOM 897 C C . THR A 1 117 ? -23.172 -2.734 25.496 1.00 97.50 117 THR A C 1
ATOM 899 O O . THR A 1 117 ? -22.157 -3.383 25.762 1.00 97.50 117 THR A O 1
ATOM 902 N N . GLU A 1 118 ? -24.110 -2.473 26.397 1.00 95.06 118 GLU A N 1
ATOM 903 C CA . GLU A 1 118 ? -24.317 -3.234 27.627 1.00 95.06 118 GLU A CA 1
ATOM 904 C C . GLU A 1 118 ? -24.799 -4.666 27.295 1.00 95.06 118 GLU A C 1
ATOM 906 O O . GLU A 1 118 ? -25.252 -4.927 26.177 1.00 95.06 118 GLU A O 1
ATOM 911 N N . PRO A 1 119 ? -24.774 -5.609 28.258 1.00 93.44 119 PRO A N 1
ATOM 912 C CA . PRO A 1 119 ? -25.306 -6.962 28.057 1.00 93.44 119 PRO A CA 1
ATOM 913 C C . PRO A 1 119 ? -26.796 -7.039 27.681 1.00 93.44 119 PRO A C 1
ATOM 915 O O . PRO A 1 119 ? -27.259 -8.103 27.282 1.00 93.44 119 PRO A O 1
ATOM 918 N N . ASP A 1 120 ? -27.547 -5.951 27.859 1.00 95.06 120 ASP A N 1
ATOM 919 C CA . ASP A 1 120 ? -28.960 -5.818 27.492 1.00 95.06 120 ASP A CA 1
ATOM 920 C C . ASP A 1 120 ? -29.178 -5.074 26.159 1.00 95.06 120 ASP A C 1
ATOM 922 O O . ASP A 1 120 ? -30.286 -4.617 25.881 1.00 95.06 120 ASP A O 1
ATOM 926 N N . ASP A 1 121 ? -28.122 -4.944 25.350 1.00 94.44 121 ASP A N 1
ATOM 927 C CA . ASP A 1 121 ? -28.079 -4.234 24.067 1.00 94.44 121 ASP A CA 1
ATOM 928 C C . ASP A 1 121 ? -28.244 -2.704 24.156 1.00 94.44 121 ASP A C 1
ATOM 930 O O . ASP A 1 121 ? -28.321 -2.021 23.129 1.00 94.44 121 ASP A O 1
ATOM 934 N N . THR A 1 122 ? -28.223 -2.117 25.359 1.00 96.88 122 THR A N 1
ATOM 935 C CA . THR A 1 122 ? -28.231 -0.656 25.514 1.00 96.88 122 THR A CA 1
ATOM 936 C C . THR A 1 122 ? -26.925 -0.051 24.981 1.00 96.88 122 THR A C 1
ATOM 938 O O . THR A 1 122 ? -25.846 -0.441 25.433 1.00 96.88 122 THR A O 1
ATOM 941 N N . PRO A 1 123 ? -26.962 0.930 24.058 1.00 97.88 123 PRO A N 1
ATOM 942 C CA . PRO A 1 123 ? -25.742 1.522 23.521 1.00 97.88 123 PRO A CA 1
ATOM 943 C C . PRO A 1 123 ? -24.952 2.339 24.545 1.00 97.88 123 PRO A C 1
ATOM 945 O O . PRO A 1 123 ? -25.519 3.137 25.294 1.00 97.88 123 PRO A O 1
ATOM 948 N N . ILE A 1 124 ? -23.623 2.211 24.524 1.00 97.81 124 ILE A N 1
ATOM 949 C CA . ILE A 1 124 ? -22.731 2.991 25.386 1.00 97.81 124 ILE A CA 1
ATOM 950 C C . ILE A 1 124 ? -22.043 4.079 24.556 1.00 97.81 124 ILE A C 1
ATOM 952 O O . ILE A 1 124 ? -21.136 3.803 23.776 1.00 97.81 124 ILE A O 1
ATOM 956 N N . GLU A 1 125 ? -22.423 5.337 24.775 1.00 98.19 125 GLU A N 1
ATOM 957 C CA . GLU A 1 125 ? -21.785 6.516 24.166 1.00 98.19 125 GLU A CA 1
ATOM 958 C C . GLU A 1 125 ? -20.435 6.862 24.817 1.00 98.19 125 GLU A C 1
ATOM 960 O O . GLU A 1 125 ? -20.232 6.628 26.009 1.00 98.19 125 GLU A O 1
ATOM 965 N N . GLY A 1 126 ? -19.509 7.472 24.078 1.00 97.38 126 GLY A N 1
ATOM 966 C CA . GLY A 1 126 ? -18.276 8.042 24.626 1.00 97.38 126 GLY A CA 1
ATOM 967 C C . GLY A 1 126 ? -17.214 7.013 25.022 1.00 97.38 126 GLY A C 1
ATOM 968 O O . GLY A 1 126 ? -16.321 7.325 25.811 1.00 97.38 126 GLY A O 1
ATOM 969 N N . VAL A 1 127 ? -17.304 5.780 24.525 1.00 98.44 127 VAL A N 1
ATOM 970 C CA . VAL A 1 127 ? -16.273 4.753 24.710 1.00 98.44 127 VAL A CA 1
ATOM 971 C C . VAL A 1 127 ? -15.160 5.008 23.710 1.00 98.44 127 VAL A C 1
ATOM 973 O O . VAL A 1 127 ? -15.409 5.003 22.508 1.00 98.44 127 VAL A O 1
ATOM 976 N N . LYS A 1 128 ? -13.929 5.199 24.193 1.00 98.00 128 LYS A N 1
ATOM 977 C CA . LYS A 1 128 ? -12.750 5.196 23.325 1.00 98.00 128 LYS A CA 1
ATOM 978 C C . LYS A 1 128 ? -12.450 3.756 22.925 1.00 98.00 128 LYS A C 1
ATOM 980 O O . LYS A 1 128 ? -12.307 2.900 23.800 1.00 98.00 128 LYS A O 1
ATOM 985 N N . VAL A 1 129 ? -12.324 3.514 21.630 1.00 97.94 129 VAL A N 1
ATOM 986 C CA . VAL A 1 129 ? -11.959 2.217 21.063 1.00 97.94 129 VAL A CA 1
ATOM 987 C C . VAL A 1 129 ? -10.644 2.376 20.318 1.00 97.94 129 VAL A C 1
ATOM 989 O O . VAL A 1 129 ? -10.514 3.251 19.464 1.00 97.94 129 VAL A O 1
ATOM 992 N N . GLU A 1 130 ? -9.670 1.548 20.669 1.00 97.38 130 GLU A N 1
ATOM 993 C CA . GLU A 1 130 ? -8.393 1.417 19.968 1.00 97.38 130 GLU A CA 1
ATOM 994 C C . GLU A 1 130 ? -8.366 0.038 19.298 1.00 97.38 130 GLU A C 1
ATOM 996 O O . GLU A 1 130 ? -8.726 -0.960 19.925 1.00 97.38 130 GLU A O 1
ATOM 1001 N N . ILE A 1 131 ? -7.999 -0.014 18.019 1.00 96.88 131 ILE A N 1
ATOM 1002 C CA . ILE A 1 131 ? -7.941 -1.248 17.226 1.00 96.88 131 ILE A CA 1
ATOM 1003 C C . ILE A 1 131 ? -6.479 -1.578 16.938 1.00 96.88 131 ILE A C 1
ATOM 1005 O O . ILE A 1 131 ? -5.719 -0.705 16.514 1.00 96.88 131 ILE A O 1
ATOM 1009 N N . HIS A 1 132 ? -6.117 -2.840 17.147 1.00 94.62 132 HIS A N 1
ATOM 1010 C CA . HIS A 1 132 ? -4.749 -3.351 17.107 1.00 94.62 132 HIS A CA 1
ATOM 1011 C C . HIS A 1 132 ? -4.684 -4.632 16.263 1.00 94.62 132 HIS A C 1
ATOM 1013 O O . HIS A 1 132 ? -5.651 -5.405 16.244 1.00 94.62 132 HIS A O 1
ATOM 1019 N N . ARG A 1 133 ? -3.553 -4.895 15.594 1.00 89.88 133 ARG A N 1
ATOM 1020 C CA . ARG A 1 133 ? -3.288 -6.183 14.924 1.00 89.88 133 ARG A CA 1
ATOM 1021 C C . ARG A 1 133 ? -2.661 -7.205 15.861 1.00 89.88 133 ARG A C 1
ATOM 1023 O O . ARG A 1 133 ? -2.755 -8.399 15.584 1.00 89.88 133 ARG A O 1
ATOM 1030 N N . VAL A 1 134 ? -2.044 -6.778 16.966 1.00 89.00 134 VAL A N 1
ATOM 1031 C CA . VAL A 1 134 ? -1.507 -7.695 17.980 1.00 89.00 134 VAL A CA 1
ATOM 1032 C C . VAL A 1 134 ? -2.289 -7.644 19.288 1.00 89.00 134 VAL A C 1
ATOM 1034 O O . VAL A 1 134 ? -2.733 -6.596 19.753 1.00 89.00 134 VAL A O 1
ATOM 1037 N N . VAL A 1 135 ? -2.431 -8.811 19.922 1.00 92.00 135 VAL A N 1
ATOM 1038 C CA . VAL A 1 135 ? -3.216 -8.977 21.157 1.00 92.00 135 VAL A CA 1
ATOM 1039 C C . VAL A 1 135 ? -2.667 -8.163 22.331 1.00 92.00 135 VAL A C 1
ATOM 1041 O O . VAL A 1 135 ? -3.423 -7.794 23.226 1.00 92.00 135 VAL A O 1
ATOM 1044 N N . THR A 1 136 ? -1.362 -7.873 22.338 1.00 88.06 136 THR A N 1
ATOM 1045 C CA . THR A 1 136 ? -0.699 -7.096 23.396 1.00 88.06 136 THR A CA 1
ATOM 1046 C C . THR A 1 136 ? -1.127 -5.631 23.403 1.00 88.06 136 THR A C 1
ATOM 1048 O O . THR A 1 136 ? -1.045 -4.989 24.447 1.00 88.06 136 THR A O 1
ATOM 1051 N N . GLY A 1 137 ? -1.639 -5.122 22.276 1.00 83.62 137 GLY A N 1
ATOM 1052 C CA . GLY A 1 137 ? -2.047 -3.730 22.125 1.00 83.62 137 GLY A CA 1
ATOM 1053 C C . GLY A 1 137 ? -0.890 -2.762 21.847 1.00 83.62 137 GLY A C 1
ATOM 1054 O O . GLY A 1 137 ? -1.051 -1.556 22.033 1.00 83.62 137 GLY A O 1
ATOM 1055 N N . ASP A 1 138 ? 0.272 -3.267 21.420 1.00 82.12 138 ASP A N 1
ATOM 1056 C CA . ASP A 1 138 ? 1.468 -2.442 21.185 1.00 82.12 138 ASP A CA 1
ATOM 1057 C C . ASP A 1 138 ? 1.380 -1.594 19.899 1.00 82.12 138 ASP A C 1
ATOM 1059 O O . ASP A 1 138 ? 2.085 -0.592 19.768 1.00 82.12 138 ASP A O 1
ATOM 1063 N N . ASP A 1 139 ? 0.505 -1.958 18.955 1.00 89.06 139 ASP A N 1
ATOM 1064 C CA . ASP A 1 139 ? 0.310 -1.271 17.675 1.00 89.06 139 ASP A CA 1
ATOM 1065 C C . ASP A 1 139 ? -1.061 -0.589 17.599 1.00 89.06 139 ASP A C 1
ATOM 1067 O O . ASP A 1 139 ? -2.075 -1.248 17.736 1.00 89.06 139 ASP A O 1
ATOM 1071 N N . ILE A 1 140 ? -1.150 0.718 17.350 1.00 90.38 140 ILE A N 1
ATOM 1072 C CA . ILE A 1 140 ? -2.459 1.364 17.146 1.00 90.38 140 ILE A CA 1
ATOM 1073 C C . ILE A 1 140 ? -2.712 1.499 15.650 1.00 90.38 140 ILE A C 1
ATOM 1075 O O . ILE A 1 140 ? -2.065 2.303 14.981 1.00 90.38 140 ILE A O 1
ATOM 1079 N N . TYR A 1 141 ? -3.682 0.742 15.142 1.00 91.31 141 TYR A N 1
ATOM 1080 C CA . TYR A 1 141 ? -4.126 0.839 13.755 1.00 91.31 141 TYR A CA 1
ATOM 1081 C C . TYR A 1 141 ? -5.186 1.925 13.572 1.00 91.31 141 TYR A C 1
ATOM 1083 O O . TYR A 1 141 ? -5.134 2.707 12.625 1.00 91.31 141 TYR A O 1
ATOM 1091 N N . TRP A 1 142 ? -6.156 1.989 14.485 1.00 94.94 142 TRP A N 1
ATOM 1092 C CA . TRP A 1 142 ? -7.266 2.932 14.390 1.00 94.94 142 TRP A CA 1
ATOM 1093 C C . TRP A 1 142 ? -7.798 3.319 15.768 1.00 94.94 142 TRP A C 1
ATOM 1095 O O . TRP A 1 142 ? -7.720 2.540 16.720 1.00 94.94 142 TRP A O 1
ATOM 1105 N N . VAL A 1 143 ? -8.348 4.531 15.871 1.00 96.00 143 VAL A N 1
ATOM 1106 C CA . VAL A 1 143 ? -8.953 5.057 17.099 1.00 96.00 143 VAL A CA 1
ATOM 1107 C C . VAL A 1 143 ? -10.269 5.749 16.780 1.00 96.00 143 VAL A C 1
ATOM 1109 O O . VAL A 1 143 ? -10.335 6.575 15.871 1.00 96.00 143 VAL A O 1
ATOM 1112 N N . GLY A 1 144 ? -11.278 5.484 17.603 1.00 97.06 144 GLY A N 1
ATOM 1113 C CA . GLY A 1 144 ? -12.554 6.179 17.537 1.00 97.06 144 GLY A CA 1
ATOM 1114 C C . GLY A 1 144 ? -13.248 6.279 18.881 1.00 97.06 144 GLY A C 1
ATOM 1115 O O . GLY A 1 144 ? -12.779 5.765 19.902 1.00 97.06 144 GLY A O 1
ATOM 1116 N N . VAL A 1 145 ? -14.375 6.979 18.870 1.00 98.12 145 VAL A N 1
ATOM 1117 C CA . VAL A 1 145 ? -15.247 7.163 20.027 1.00 98.12 145 VAL A CA 1
ATOM 1118 C C . VAL A 1 145 ? -16.669 6.795 19.630 1.00 98.12 145 VAL A C 1
ATOM 1120 O O . VAL A 1 145 ? -17.119 7.110 18.528 1.00 98.12 145 VAL A O 1
ATOM 1123 N N . THR A 1 146 ? -17.384 6.106 20.515 1.00 98.31 146 THR A N 1
ATOM 1124 C CA . THR A 1 146 ? -18.777 5.751 20.251 1.00 98.31 146 THR A CA 1
ATOM 1125 C C . THR A 1 146 ? -19.706 6.963 20.333 1.00 98.31 146 THR A C 1
ATOM 1127 O O . THR A 1 146 ? -19.592 7.786 21.242 1.00 98.31 146 THR A O 1
ATOM 1130 N N . ASN A 1 147 ? -20.646 7.072 19.394 1.00 97.19 147 ASN A N 1
ATOM 1131 C CA . ASN A 1 147 ? -21.710 8.080 19.420 1.00 97.19 147 ASN A CA 1
ATOM 1132 C C . ASN A 1 147 ? -22.878 7.664 20.343 1.00 97.19 147 ASN A C 1
ATOM 1134 O O . ASN A 1 147 ? -22.839 6.604 20.968 1.00 97.19 147 ASN A O 1
ATOM 1138 N N . ALA A 1 148 ? -23.945 8.469 20.395 1.00 97.25 148 ALA A N 1
ATOM 1139 C CA . ALA A 1 148 ? -25.162 8.194 21.175 1.00 97.25 148 ALA A CA 1
ATOM 1140 C C . ALA A 1 148 ? -25.846 6.844 20.862 1.00 97.25 148 ALA A C 1
ATOM 1142 O O . ALA A 1 148 ? -26.623 6.339 21.666 1.00 97.25 148 ALA A O 1
ATOM 1143 N N . PHE A 1 149 ? -25.554 6.245 19.705 1.00 97.19 149 PHE A N 1
ATOM 1144 C CA . PHE A 1 149 ? -26.055 4.934 19.291 1.00 97.19 149 PHE A CA 1
ATOM 1145 C C . PHE A 1 149 ? -25.042 3.807 19.540 1.00 97.19 149 PHE A C 1
ATOM 1147 O O . PHE A 1 149 ? -25.251 2.686 19.081 1.00 97.19 149 PHE A O 1
ATOM 1154 N N . GLY A 1 150 ? -23.938 4.078 20.242 1.00 97.31 150 GLY A N 1
ATOM 1155 C CA . GLY A 1 150 ? -22.888 3.102 20.545 1.00 97.31 150 GLY A CA 1
ATOM 1156 C C . GLY A 1 150 ? -21.990 2.761 19.355 1.00 97.31 150 GLY A C 1
ATOM 1157 O O . GLY A 1 150 ? -21.088 1.942 19.509 1.00 97.31 150 GLY A O 1
ATOM 1158 N N . TRP A 1 151 ? -22.200 3.375 18.185 1.00 97.75 151 TRP A N 1
ATOM 1159 C CA . TRP A 1 151 ? -21.380 3.137 16.997 1.00 97.75 151 TRP A CA 1
ATOM 1160 C C . TRP A 1 151 ? -20.057 3.868 17.102 1.00 97.75 151 TRP A C 1
ATOM 1162 O O . TRP A 1 151 ? -20.030 5.075 17.345 1.00 97.75 151 TRP A O 1
ATOM 1172 N N . THR A 1 152 ? -18.972 3.136 16.883 1.00 97.69 152 THR A N 1
ATOM 1173 C CA . THR A 1 152 ? -17.610 3.656 16.973 1.00 97.69 152 THR A CA 1
ATOM 1174 C C . THR A 1 152 ? -17.243 4.398 15.696 1.00 97.69 152 THR A C 1
ATOM 1176 O O . THR A 1 152 ? -17.244 3.802 14.620 1.00 97.69 152 THR A O 1
ATOM 1179 N N . LEU A 1 153 ? -16.912 5.684 15.818 1.00 95.81 153 LEU A N 1
ATOM 1180 C CA . LEU A 1 153 ? -16.560 6.551 14.693 1.00 95.81 153 LEU A CA 1
ATOM 1181 C C . LEU A 1 153 ? -15.245 7.291 14.971 1.00 95.81 153 LEU A C 1
ATOM 1183 O O . LEU A 1 153 ? -14.933 7.602 16.123 1.00 95.81 153 LEU A O 1
ATOM 1187 N N . ASP A 1 154 ? -14.480 7.581 13.922 1.00 93.00 154 ASP A N 1
ATOM 1188 C CA . ASP A 1 154 ? -13.310 8.457 14.006 1.00 93.00 154 ASP A CA 1
ATOM 1189 C C . ASP A 1 154 ? -13.720 9.941 14.102 1.00 93.00 154 ASP A C 1
ATOM 1191 O O . ASP A 1 154 ? -14.902 10.298 14.096 1.00 93.00 154 ASP A O 1
ATOM 1195 N N . THR A 1 155 ? -12.732 10.837 14.161 1.00 91.19 155 THR A N 1
ATOM 1196 C CA . THR A 1 155 ? -12.944 12.296 14.201 1.00 91.19 155 THR A CA 1
ATOM 1197 C C . THR A 1 155 ? -13.717 12.837 12.989 1.00 91.19 155 THR A C 1
ATOM 1199 O O . THR A 1 155 ? -14.291 13.923 13.063 1.00 91.19 155 THR A O 1
ATOM 1202 N N . TYR A 1 156 ? -13.745 12.100 11.879 1.00 90.31 156 TYR A N 1
ATOM 1203 C CA . TYR A 1 156 ? -14.442 12.459 10.647 1.00 90.31 156 TYR A CA 1
ATOM 1204 C C . TYR A 1 156 ? -15.806 11.768 10.510 1.00 90.31 156 TYR A C 1
ATOM 1206 O O . TYR A 1 156 ? -16.498 11.986 9.517 1.00 90.31 156 TYR A O 1
ATOM 1214 N N . GLY A 1 157 ? -16.222 10.968 11.496 1.00 89.62 157 GLY A N 1
ATOM 1215 C CA . GLY A 1 157 ? -17.493 10.250 11.473 1.00 89.62 157 GLY A CA 1
ATOM 1216 C C . GLY A 1 157 ? -17.463 8.947 10.671 1.00 89.62 157 GLY A C 1
ATOM 1217 O O . GLY A 1 157 ? -18.528 8.449 10.312 1.00 89.62 157 GLY A O 1
ATOM 1218 N N . ASN A 1 158 ? -16.285 8.391 10.381 1.00 91.06 158 ASN A N 1
ATOM 1219 C CA . ASN A 1 158 ? -16.148 7.137 9.641 1.00 91.06 158 ASN A CA 1
ATOM 1220 C C . ASN A 1 158 ? -15.955 5.945 10.581 1.00 91.06 158 ASN A C 1
ATOM 1222 O O . ASN A 1 158 ? -15.298 6.051 11.616 1.00 91.06 158 ASN A O 1
ATOM 1226 N N . ALA A 1 1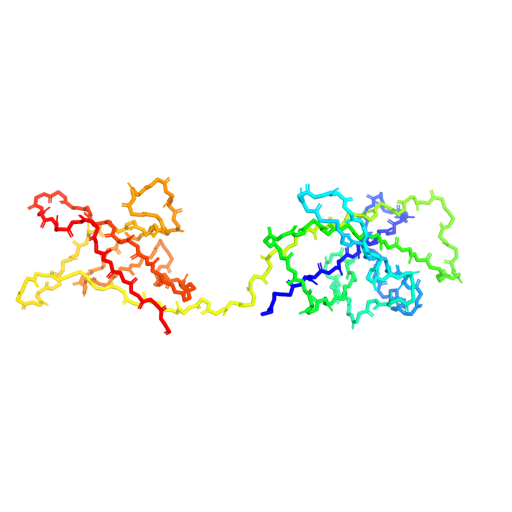59 ? -16.493 4.794 10.185 1.00 92.56 159 ALA A N 1
ATOM 1227 C CA . ALA A 1 159 ? -16.169 3.506 10.789 1.00 92.56 159 ALA A CA 1
ATOM 1228 C C . ALA A 1 159 ? -14.778 3.019 10.321 1.00 92.56 159 ALA A C 1
ATOM 1230 O O . ALA A 1 159 ? -14.274 3.483 9.289 1.00 92.56 159 ALA A O 1
ATOM 1231 N N . PRO A 1 160 ? -14.128 2.102 11.063 1.00 93.25 160 PRO A N 1
ATOM 1232 C CA . PRO A 1 160 ? -12.823 1.589 10.676 1.00 93.25 160 PRO A CA 1
ATOM 1233 C C . PRO A 1 160 ? -12.910 0.798 9.368 1.00 93.25 160 PRO A C 1
ATOM 1235 O O . PRO A 1 160 ? -13.880 0.084 9.106 1.00 93.25 160 PRO A O 1
ATOM 1238 N N . ARG A 1 161 ? -11.856 0.902 8.557 1.00 91.25 161 ARG A N 1
ATOM 1239 C CA . ARG A 1 161 ? -11.661 0.053 7.381 1.00 91.25 161 ARG A CA 1
ATOM 1240 C C . ARG A 1 161 ? -10.579 -0.967 7.691 1.00 91.25 161 ARG A C 1
ATOM 1242 O O . ARG A 1 161 ? -9.438 -0.574 7.900 1.00 91.25 161 ARG A O 1
ATOM 1249 N N . LEU A 1 162 ? -10.948 -2.242 7.751 1.00 90.69 162 LEU A N 1
ATOM 1250 C CA . LEU A 1 162 ? -10.076 -3.320 8.215 1.00 90.69 162 LEU A CA 1
ATOM 1251 C C . LEU A 1 162 ? -9.881 -4.363 7.122 1.00 90.69 162 LEU A C 1
ATOM 1253 O O . LEU A 1 162 ? -10.847 -4.812 6.508 1.00 90.69 162 LEU A O 1
ATOM 1257 N N . ASP A 1 163 ? -8.632 -4.753 6.887 1.00 88.88 163 ASP A N 1
ATOM 1258 C CA . ASP A 1 163 ? -8.317 -5.893 6.024 1.00 88.88 163 ASP A CA 1
ATOM 1259 C C . ASP A 1 163 ? -8.824 -7.208 6.646 1.00 88.88 163 ASP A C 1
ATOM 1261 O O . ASP A 1 163 ? -8.907 -7.298 7.878 1.00 88.88 163 ASP A O 1
ATOM 1265 N N . PRO A 1 164 ? -9.119 -8.244 5.834 1.00 87.56 164 PRO A N 1
ATOM 1266 C CA . PRO A 1 164 ? -9.423 -9.573 6.349 1.00 87.56 164 PRO A CA 1
ATOM 1267 C C . PRO A 1 164 ? -8.338 -10.081 7.304 1.00 87.56 164 PRO A C 1
ATOM 1269 O O . PRO A 1 164 ? -7.143 -9.984 7.019 1.00 87.56 164 PRO A O 1
ATOM 1272 N N . GLY A 1 165 ? -8.751 -10.625 8.446 1.00 90.69 165 GLY A N 1
ATOM 1273 C CA . GLY A 1 165 ? -7.849 -11.082 9.497 1.00 90.69 165 GLY A CA 1
ATOM 1274 C C . GLY A 1 165 ? -8.420 -10.930 10.904 1.00 90.69 165 GLY A C 1
ATOM 1275 O O . GLY A 1 165 ? -9.571 -10.540 11.099 1.00 90.69 165 GLY A O 1
ATOM 1276 N N . THR A 1 166 ? -7.590 -11.256 11.894 1.00 94.44 166 THR A N 1
ATOM 1277 C CA . THR A 1 166 ? -7.928 -11.129 13.317 1.00 94.44 166 THR A CA 1
ATOM 1278 C C . THR A 1 166 ? -7.520 -9.758 13.839 1.00 94.44 166 THR A C 1
ATOM 1280 O O . THR A 1 166 ? -6.368 -9.352 13.687 1.00 94.44 166 THR A O 1
ATOM 1283 N N . TRP A 1 167 ? -8.446 -9.083 14.511 1.00 95.69 167 TRP A N 1
ATOM 1284 C CA . TRP A 1 167 ? -8.271 -7.744 15.059 1.00 95.69 167 TRP A CA 1
ATOM 1285 C C . TRP A 1 167 ? -8.655 -7.696 16.535 1.00 95.69 167 TRP A C 1
ATOM 1287 O O . TRP A 1 167 ? -9.552 -8.412 16.983 1.00 95.69 167 TRP A O 1
ATOM 1297 N N . TYR A 1 168 ? -7.985 -6.827 17.290 1.00 97.38 168 TYR A N 1
ATOM 1298 C CA . TYR A 1 168 ? -8.161 -6.704 18.734 1.00 97.38 168 TYR A CA 1
ATOM 1299 C C . TYR A 1 168 ? -8.652 -5.305 19.100 1.00 97.38 168 TYR A C 1
ATOM 1301 O O . TYR A 1 168 ? -7.967 -4.313 18.849 1.00 97.38 168 TYR A O 1
ATOM 1309 N N . PHE A 1 169 ? -9.830 -5.225 19.715 1.00 97.75 169 PHE A N 1
ATOM 1310 C CA . PHE A 1 169 ? -10.495 -3.970 20.054 1.00 97.75 169 PHE A CA 1
ATOM 1311 C C . PHE A 1 169 ? -10.386 -3.723 21.557 1.00 97.75 169 PHE A C 1
ATOM 1313 O O . PHE A 1 169 ? -10.917 -4.469 22.385 1.00 97.75 169 PHE A O 1
ATOM 1320 N N . TRP A 1 170 ? -9.710 -2.644 21.928 1.00 97.25 170 TRP A N 1
ATOM 1321 C CA . TRP A 1 170 ? -9.530 -2.220 23.308 1.00 97.25 170 TRP A CA 1
ATOM 1322 C C . TRP A 1 170 ? -10.470 -1.068 23.632 1.00 97.25 170 TRP A C 1
ATOM 1324 O O . TRP A 1 170 ? -10.345 0.035 23.101 1.00 97.25 170 TRP A O 1
ATOM 1334 N N . ARG A 1 171 ? -11.408 -1.317 24.546 1.00 97.62 171 ARG A N 1
ATOM 1335 C CA . ARG A 1 171 ? -12.441 -0.354 24.951 1.00 97.62 171 ARG A CA 1
ATOM 1336 C C . ARG A 1 171 ? -12.085 0.315 26.269 1.00 97.62 171 ARG A C 1
ATOM 1338 O O . ARG A 1 171 ? -11.726 -0.361 27.236 1.00 97.62 171 ARG A O 1
ATOM 1345 N N . LYS A 1 172 ? -12.189 1.642 26.325 1.00 96.88 172 LYS A N 1
ATOM 1346 C CA . LYS A 1 172 ? -11.837 2.453 27.497 1.00 96.88 172 LYS A CA 1
ATOM 1347 C C . LYS A 1 172 ? -12.897 3.529 27.731 1.00 96.88 172 LYS A C 1
ATOM 1349 O O . LYS A 1 172 ? -13.128 4.385 26.881 1.00 96.88 172 LYS A O 1
ATOM 1354 N N . LYS A 1 173 ? -13.511 3.514 28.916 1.00 97.12 173 LYS A N 1
ATOM 1355 C CA . LYS A 1 173 ? -14.407 4.569 29.407 1.00 97.12 173 LYS A CA 1
ATOM 1356 C C . LYS A 1 173 ? -14.373 4.597 30.932 1.00 97.12 173 LYS A C 1
ATOM 1358 O O . LYS A 1 173 ? -14.446 3.552 31.572 1.00 97.12 173 LYS A O 1
ATOM 1363 N N . GLY A 1 174 ? -14.246 5.786 31.519 1.00 95.69 174 GLY A N 1
ATOM 1364 C CA . GLY A 1 174 ? -14.270 5.938 32.974 1.00 95.69 174 GLY A CA 1
ATOM 1365 C C . GLY A 1 174 ? -15.590 5.431 33.561 1.00 95.69 174 GLY A C 1
ATOM 1366 O O . GLY A 1 174 ? -16.656 5.772 33.057 1.00 95.69 174 GLY A O 1
ATOM 1367 N N . GLY A 1 175 ? -15.513 4.610 34.610 1.00 94.00 175 GLY A N 1
ATOM 1368 C CA . GLY A 1 175 ? -16.690 4.054 35.289 1.00 94.00 175 GLY A CA 1
ATOM 1369 C C . GLY A 1 175 ? -17.327 2.829 34.622 1.00 94.00 175 GLY A C 1
ATOM 1370 O O . GLY A 1 175 ? -18.282 2.300 35.177 1.00 94.00 175 GLY A O 1
ATOM 1371 N N . VAL A 1 176 ? -16.798 2.348 33.491 1.00 95.00 176 VAL A N 1
ATOM 1372 C CA . VAL A 1 176 ? -17.273 1.132 32.807 1.00 95.00 176 VAL A CA 1
ATOM 1373 C C . VAL A 1 176 ? -16.142 0.108 32.751 1.00 95.00 176 VAL A C 1
ATOM 1375 O O . VAL A 1 176 ? -15.000 0.451 32.441 1.00 95.00 176 VAL A O 1
ATOM 1378 N N . GLN A 1 177 ? -16.445 -1.153 33.063 1.00 95.25 177 GLN A N 1
ATOM 1379 C CA . GLN A 1 177 ? -15.490 -2.254 32.950 1.00 95.25 177 GLN A CA 1
ATOM 1380 C C . GLN A 1 177 ? -15.748 -3.043 31.669 1.00 95.25 177 GLN A C 1
ATOM 1382 O O . GLN A 1 177 ? -16.868 -3.468 31.411 1.00 95.25 177 GLN A O 1
ATOM 1387 N N . PHE A 1 178 ? -14.690 -3.271 30.893 1.00 96.12 178 PHE A N 1
ATOM 1388 C CA . PHE A 1 178 ? -14.739 -4.058 29.665 1.00 96.12 178 PHE A CA 1
ATOM 1389 C C . PHE A 1 178 ? -13.884 -5.311 29.811 1.00 96.12 178 PHE A C 1
ATOM 1391 O O . PHE A 1 178 ? -12.801 -5.273 30.400 1.00 96.12 178 PHE A O 1
ATOM 1398 N N . ARG A 1 179 ? -14.330 -6.413 29.205 1.00 94.44 179 ARG A N 1
ATOM 1399 C CA . ARG A 1 179 ? -13.465 -7.565 28.950 1.00 94.44 179 ARG A CA 1
ATOM 1400 C C . ARG A 1 179 ? -12.645 -7.274 27.696 1.00 94.44 179 ARG A C 1
ATOM 1402 O O . ARG A 1 179 ? -13.162 -7.390 26.594 1.00 94.44 179 ARG A O 1
ATOM 1409 N N . ASN A 1 180 ? -11.394 -6.860 27.864 1.00 93.81 180 ASN A N 1
ATOM 1410 C CA . ASN A 1 180 ? -10.505 -6.547 26.746 1.00 93.81 180 ASN A CA 1
ATOM 1411 C C . ASN A 1 180 ? -9.404 -7.609 26.551 1.00 93.81 180 ASN A C 1
ATOM 1413 O O . ASN A 1 180 ? -9.017 -8.256 27.530 1.00 93.81 180 ASN A O 1
ATOM 1417 N N . PRO A 1 181 ? -8.859 -7.721 25.324 1.00 96.44 181 PRO A N 1
ATOM 1418 C CA . PRO A 1 181 ? -9.428 -7.157 24.093 1.00 96.44 181 PRO A CA 1
ATOM 1419 C C . PRO A 1 181 ? -10.722 -7.878 23.684 1.00 96.44 181 PRO A C 1
ATOM 1421 O O . PRO A 1 181 ? -10.924 -9.041 24.036 1.00 96.44 181 PRO A O 1
ATOM 1424 N N . ASP A 1 182 ? -11.589 -7.191 22.939 1.00 96.50 182 ASP A N 1
ATOM 1425 C CA . ASP A 1 182 ? -12.517 -7.896 22.052 1.00 96.50 182 ASP A CA 1
ATOM 1426 C C . ASP A 1 182 ? -11.746 -8.465 20.870 1.00 96.50 182 ASP A C 1
ATOM 1428 O O . ASP A 1 182 ? -10.814 -7.817 20.394 1.00 96.50 182 ASP A O 1
ATOM 1432 N N . THR A 1 183 ? -12.118 -9.648 20.397 1.00 96.75 183 THR A N 1
ATOM 1433 C CA . THR A 1 183 ? -11.456 -10.270 19.244 1.00 96.75 183 THR A CA 1
ATOM 1434 C C . THR A 1 183 ? -12.447 -10.390 18.104 1.00 96.75 183 THR A C 1
ATOM 1436 O O . THR A 1 183 ? -13.411 -11.143 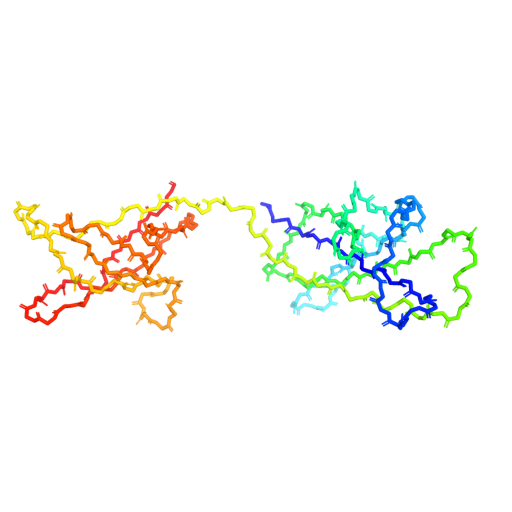18.202 1.00 96.75 183 THR A O 1
ATOM 1439 N N . GLU A 1 184 ? -12.163 -9.686 17.016 1.00 95.25 184 GLU A N 1
ATOM 1440 C CA . GLU A 1 184 ? -12.981 -9.673 15.808 1.00 95.25 184 GLU A CA 1
ATOM 1441 C C . GLU A 1 184 ? -12.257 -10.401 14.678 1.00 95.25 184 GLU A C 1
ATOM 1443 O O . GLU A 1 184 ? -11.045 -10.255 14.502 1.00 95.25 184 GLU A O 1
ATOM 1448 N N . ILE A 1 185 ? -13.006 -11.179 13.898 1.00 93.12 185 ILE A N 1
ATOM 1449 C CA . ILE A 1 185 ? -12.504 -11.833 12.687 1.00 93.12 185 ILE A CA 1
ATOM 1450 C C . ILE A 1 185 ? -13.187 -11.169 11.497 1.00 93.12 185 ILE A C 1
ATOM 1452 O O . ILE A 1 185 ? -14.387 -11.336 11.288 1.00 93.12 185 ILE A O 1
ATOM 1456 N N . VAL A 1 186 ? -12.404 -10.429 10.718 1.00 88.50 186 VAL A N 1
ATOM 1457 C CA . VAL A 1 186 ? -12.839 -9.785 9.477 1.00 88.50 186 VAL A CA 1
ATOM 1458 C C . VAL A 1 186 ? -12.630 -10.782 8.338 1.00 88.50 186 VAL A C 1
ATOM 1460 O O . VAL A 1 186 ? -11.515 -11.273 8.154 1.00 88.50 186 VAL A O 1
ATOM 1463 N N . ALA A 1 187 ? -13.690 -11.101 7.595 1.00 82.19 187 ALA A N 1
ATOM 1464 C CA . ALA A 1 187 ? -13.679 -12.066 6.493 1.00 82.19 187 ALA A CA 1
ATOM 1465 C C . ALA A 1 187 ? -14.464 -11.546 5.286 1.00 82.19 187 ALA A C 1
ATOM 1467 O O . ALA A 1 187 ? -15.446 -10.798 5.504 1.00 82.19 187 ALA A O 1
#

Foldseek 3Di:
DAKWKWKWWFWAADDPHGDHGDPDADQQQKFKWKWKAFPPPRDIDTPGDRNDTFPDAPGVGNMGIDMDPPDDPPGIDMDMDMDGRDDDDPPDDDRPTDTDGDPPPPQPFDQDKDFDADPVRQGDFFKWKFKDPDQVSPDGPDIFTAHNNRTTAHPVRGGGGHHFAKMWIDIDDPPDDDDGTDIDGHD

Organism: NCBI:txid412755

Radius of gyration: 23.68 Å; chains: 1; bounding box: 51×44×64 Å

Sequence (187 aa):
MTELTVMARFTESGVLGPGEPALGLALADIDLWLTQQDRSSGAEVIIWDGTQNPTAELSNVGAYFRIYTGADLDDYNYIATARYDGIETLDQHWINGAVGLDNIPLGTALNWPYQVTEPDDTPIEGVKVEIHRVVTGDDIYWVGVTNAFGWTLDTYGNAPRLDPGTWYFWRKKGGVQFRNPDTEIVA

Secondary structure (DSSP, 8-state):
-EEEEEEEE-EEEETTEEEEE--S--GGGEEEEEEEEETTT--EEEEEEEEE--SEEETTTTEEEEEEEEE-TTTEEEEEEEEE---S--TT-----------------EE---B-B-TTS-B-TT-EEEEESSTT-----EEEEE-TTSBEE-TTSPPPEE-SEEEEEEEE-TT----S-EEEEE-